Protein AF-E2AIB0-F1 (afdb_monomer)

Organism: Camponotus floridanus (NCBI:txid104421)

Foldseek 3Di:
DCLVPDPVLVVLVPQDQPDPVQSVLLSLVQCCCCPVLVFDDWDWHADPVLSFIWIFTHRDPPRDTAIEGRAEPVDDDDPVSVVVVCVVVVHQKYWYWYAYPVRDTDIDIGGHDDDDDDDPVVVVVVVVVVVVVVVVVVVCVVCVVVVVVVVVVVVVVVVVVVVVPDDDDDDDDDDDDDDDDDDDD

Solvent-accessible surface area (backbone atoms only — not comparable to full-atom values): 11298 Å² total; per-residue (Å²): 144,67,63,85,76,38,68,69,42,54,54,51,57,68,62,71,63,87,49,67,66,60,46,52,40,40,42,54,47,49,49,42,42,50,70,72,66,52,37,63,44,79,46,80,48,63,41,75,97,69,75,38,60,37,28,46,30,19,68,38,91,89,45,70,82,40,43,35,31,52,38,53,64,90,57,88,82,54,69,72,57,52,53,52,48,28,63,76,66,74,36,61,55,42,29,37,36,35,38,43,94,88,71,47,74,48,80,46,77,47,60,72,77,87,76,81,79,76,54,72,65,60,52,50,52,51,51,55,51,51,52,53,49,52,52,50,52,51,50,51,63,73,43,44,69,60,54,48,54,51,51,51,52,53,52,55,57,50,56,60,55,65,64,74,71,74,81,85,86,86,89,80,83,87,84,88,81,82,89,81,82,91,83,92,132

Sequence (185 aa):
MYDICHPSYYHLCKLGCNDPVKTSTAFYVYIELCEVKRYWDVKYKYKEELDLFYLEVKKREHSSLEIYIPWPTKYSISIDKIEKMQQALQNERLTFVFKSEDSSSVLYTISAGLIKPAAPEATKQLKEKEEKKYNLETEIRRNTSNLYELAKTIVFAHETKDQNTSSGPSVIVESSNTDSSLEIL

Mean predicted aligned error: 12.38 Å

pLDDT: mean 83.38, std 18.83, range [29.55, 97.56]

Secondary structure (DSSP, 8-state):
--GGG-HHHHHHHTTS---HHHHHHHHHHHHIIIIIS--SEEEEEEEGGGTEEEEEEESSTTSPPEEEEEEETTS---HHHHHHHHHHTT-SEEEEEEE-TTS-EEEEEEESSPPPPPPHHHHHHHHHHHHHHHHHHHHHHHHHHHHHHHHHHHHHHHHHHHGGG--------------------

Structure (mmCIF, N/CA/C/O backbone):
data_AF-E2AIB0-F1
#
_entry.id   AF-E2AIB0-F1
#
loop_
_atom_site.group_PDB
_atom_site.id
_atom_site.type_symbol
_atom_site.label_atom_id
_atom_site.label_alt_id
_atom_site.label_comp_id
_atom_site.label_asym_id
_atom_site.label_entity_id
_atom_site.label_seq_id
_atom_site.pdbx_PDB_ins_code
_atom_site.Cartn_x
_atom_site.Cartn_y
_atom_site.Cartn_z
_atom_site.occupancy
_atom_site.B_iso_or_equiv
_atom_site.auth_seq_id
_atom_site.auth_comp_id
_atom_site.auth_asym_id
_atom_site.auth_atom_id
_atom_site.pdbx_PDB_model_num
ATOM 1 N N . MET A 1 1 ? 15.701 13.958 8.757 1.00 49.81 1 MET A N 1
ATOM 2 C CA . MET A 1 1 ? 16.838 13.199 8.193 1.00 49.81 1 MET A CA 1
ATOM 3 C C . MET A 1 1 ? 17.323 12.161 9.215 1.00 49.81 1 MET A C 1
ATOM 5 O O . MET A 1 1 ? 18.465 12.213 9.642 1.00 49.81 1 MET A O 1
ATOM 9 N N . TYR A 1 2 ? 16.442 11.240 9.632 1.00 57.72 2 TYR A N 1
ATOM 10 C CA . TYR A 1 2 ? 16.771 10.113 10.531 1.00 57.72 2 TYR A CA 1
ATOM 11 C C . TYR A 1 2 ? 16.437 8.747 9.906 1.00 57.72 2 TYR A C 1
ATOM 13 O O . TYR A 1 2 ? 16.759 7.706 10.470 1.00 57.72 2 TYR A O 1
ATOM 21 N N . ASP A 1 3 ? 15.846 8.743 8.709 1.00 59.47 3 ASP A N 1
ATOM 22 C CA . ASP A 1 3 ? 15.320 7.538 8.054 1.00 59.47 3 ASP A CA 1
ATOM 23 C C . ASP A 1 3 ? 16.427 6.565 7.621 1.00 59.47 3 ASP A C 1
ATOM 25 O O . ASP A 1 3 ? 16.218 5.358 7.541 1.00 59.47 3 ASP A O 1
ATOM 29 N N . ILE A 1 4 ? 17.642 7.087 7.427 1.00 64.75 4 ILE A N 1
ATOM 30 C CA . ILE A 1 4 ? 18.825 6.345 6.967 1.00 64.75 4 ILE A CA 1
ATOM 31 C C . ILE A 1 4 ? 19.290 5.307 8.008 1.00 64.75 4 ILE A C 1
ATOM 33 O O . ILE A 1 4 ? 19.940 4.327 7.649 1.00 64.75 4 ILE A O 1
ATOM 37 N N . CYS A 1 5 ? 18.934 5.478 9.286 1.00 80.25 5 CYS A N 1
ATOM 38 C CA . CYS A 1 5 ? 19.341 4.569 10.362 1.00 80.25 5 CYS A CA 1
ATOM 39 C C . CYS A 1 5 ? 18.344 3.426 10.619 1.00 80.25 5 CYS A C 1
ATOM 41 O O . CYS A 1 5 ? 18.610 2.576 11.469 1.00 80.25 5 CYS A O 1
ATOM 43 N N . HIS A 1 6 ? 17.198 3.385 9.930 1.00 88.12 6 HIS A N 1
ATOM 44 C CA . HIS A 1 6 ? 16.199 2.349 10.175 1.00 88.12 6 HIS A CA 1
ATOM 45 C C . HIS A 1 6 ? 16.563 1.037 9.447 1.00 88.12 6 HIS A C 1
ATOM 47 O O . HIS A 1 6 ? 16.759 1.059 8.228 1.00 88.12 6 HIS A O 1
ATOM 53 N N . PRO A 1 7 ? 16.574 -0.133 10.120 1.00 91.19 7 PRO A N 1
ATOM 54 C CA . PRO A 1 7 ? 16.932 -1.406 9.486 1.00 91.19 7 PRO A CA 1
ATOM 55 C C . PRO A 1 7 ? 16.105 -1.712 8.231 1.00 91.19 7 PRO A C 1
ATOM 57 O O . PRO A 1 7 ? 16.653 -2.065 7.188 1.00 91.19 7 PRO A O 1
ATOM 60 N N . SER A 1 8 ? 14.784 -1.506 8.283 1.00 91.44 8 SER A N 1
ATOM 61 C CA . SER A 1 8 ? 13.903 -1.729 7.124 1.00 91.44 8 SER A CA 1
ATOM 62 C C . SER A 1 8 ? 14.202 -0.807 5.939 1.00 91.44 8 SER A C 1
ATOM 64 O O . SER A 1 8 ? 14.024 -1.235 4.803 1.00 91.44 8 SER A O 1
ATOM 66 N N . TYR A 1 9 ? 14.690 0.419 6.171 1.00 92.31 9 TYR A N 1
ATOM 67 C CA . TYR A 1 9 ? 15.097 1.313 5.083 1.00 92.31 9 TYR A CA 1
ATOM 68 C C . TYR A 1 9 ? 16.308 0.731 4.343 1.00 92.31 9 TYR A C 1
ATOM 70 O O . TYR A 1 9 ? 16.304 0.625 3.118 1.00 92.31 9 TYR A O 1
ATOM 78 N N . TYR A 1 10 ? 17.300 0.234 5.087 1.00 91.12 10 TYR A N 1
ATOM 79 C CA . TYR A 1 10 ? 18.466 -0.434 4.509 1.00 91.12 10 TYR A CA 1
ATOM 80 C C . TYR A 1 10 ? 18.100 -1.708 3.730 1.00 91.12 10 TYR A C 1
ATOM 82 O O . TYR A 1 10 ? 18.653 -1.960 2.659 1.00 91.12 10 TYR A O 1
ATOM 90 N N . HIS A 1 11 ? 17.139 -2.497 4.222 1.00 92.44 11 HIS A N 1
ATOM 91 C CA . HIS A 1 11 ? 16.626 -3.651 3.479 1.00 92.44 11 HIS A CA 1
ATOM 92 C C . HIS A 1 11 ? 15.932 -3.242 2.176 1.00 92.44 11 HIS A C 1
ATOM 94 O O . HIS A 1 11 ? 16.190 -3.864 1.150 1.00 92.44 11 HIS A O 1
ATOM 100 N N . LEU A 1 12 ? 15.116 -2.184 2.185 1.00 92.19 12 LEU A N 1
ATOM 101 C CA . LEU A 1 12 ? 14.475 -1.655 0.976 1.00 92.19 12 LEU A CA 1
ATOM 102 C C . LEU A 1 12 ? 15.503 -1.173 -0.056 1.00 92.19 12 LEU A C 1
ATOM 104 O O . LEU A 1 12 ? 15.382 -1.515 -1.230 1.00 92.19 12 LEU A O 1
ATOM 108 N N . CYS A 1 13 ? 16.556 -0.469 0.375 1.00 90.19 13 CYS A N 1
ATOM 109 C CA . CYS A 1 13 ? 17.663 -0.067 -0.499 1.00 90.19 13 CYS A CA 1
ATOM 110 C C . CYS A 1 13 ? 18.352 -1.261 -1.181 1.00 90.19 13 CYS A C 1
ATOM 112 O O . CYS A 1 13 ? 18.825 -1.143 -2.307 1.00 90.19 13 CYS A O 1
ATOM 114 N N . LYS A 1 14 ? 18.406 -2.421 -0.518 1.00 90.81 14 LYS A N 1
ATOM 115 C CA . LYS A 1 14 ? 19.043 -3.634 -1.053 1.00 90.81 14 LYS A CA 1
ATOM 116 C C . LYS A 1 14 ? 18.210 -4.395 -2.077 1.00 90.81 14 LYS A C 1
ATOM 118 O O . LYS A 1 14 ? 18.742 -5.301 -2.709 1.00 90.81 14 LYS A O 1
ATOM 123 N N . LEU A 1 15 ? 16.933 -4.060 -2.242 1.00 88.56 15 LEU A N 1
ATOM 124 C CA . LEU A 1 15 ? 16.042 -4.788 -3.146 1.00 88.56 15 LEU A CA 1
ATOM 125 C C . LEU A 1 15 ? 16.261 -4.467 -4.632 1.00 88.56 15 LEU A C 1
ATOM 127 O O . LEU A 1 15 ? 15.616 -5.090 -5.465 1.00 88.56 15 LEU A O 1
ATOM 131 N N . GLY A 1 16 ? 17.175 -3.549 -4.967 1.00 81.62 16 GLY A N 1
ATOM 132 C CA . GLY A 1 16 ? 17.584 -3.284 -6.352 1.00 81.62 16 GLY A CA 1
ATOM 133 C C . GLY A 1 16 ? 16.880 -2.103 -7.026 1.00 81.62 16 GLY A C 1
ATOM 134 O O . GLY A 1 16 ? 16.948 -1.975 -8.245 1.00 81.62 16 GLY A O 1
ATOM 135 N N . CYS A 1 17 ? 16.213 -1.227 -6.266 1.00 87.12 17 CYS A N 1
ATOM 136 C CA . CYS A 1 17 ? 15.684 0.024 -6.813 1.00 87.12 17 CYS A CA 1
ATOM 137 C C . CYS A 1 17 ? 16.763 1.115 -6.811 1.00 87.12 17 CYS A C 1
ATOM 139 O O . CYS A 1 17 ? 17.335 1.430 -5.769 1.00 87.12 17 CYS A O 1
ATOM 141 N N . ASN A 1 18 ? 16.997 1.730 -7.972 1.00 85.94 18 ASN A N 1
ATOM 142 C CA . ASN A 1 18 ? 17.966 2.821 -8.122 1.00 85.94 18 ASN A CA 1
ATOM 143 C C . ASN A 1 18 ? 17.380 4.206 -7.791 1.00 85.94 18 ASN A C 1
ATOM 145 O O . ASN A 1 18 ? 18.128 5.177 -7.698 1.00 85.94 18 ASN A O 1
ATOM 149 N N . ASP A 1 19 ? 16.058 4.317 -7.617 1.00 90.31 19 ASP A N 1
ATOM 150 C CA . ASP A 1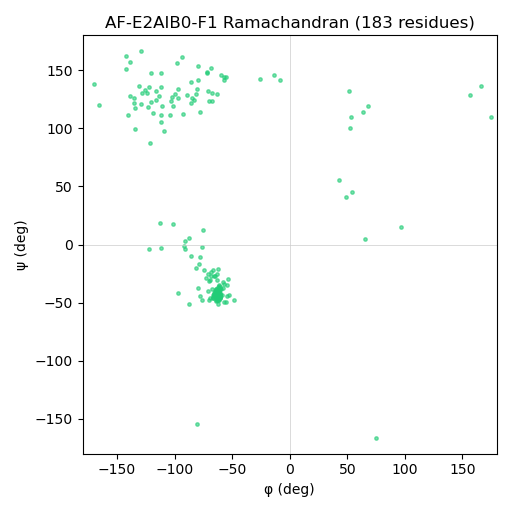 19 ? 15.397 5.586 -7.306 1.00 90.31 19 ASP A CA 1
ATOM 151 C C . ASP A 1 19 ? 15.256 5.774 -5.776 1.00 90.31 19 ASP A C 1
ATOM 153 O O . ASP A 1 19 ? 14.471 5.067 -5.119 1.00 90.31 1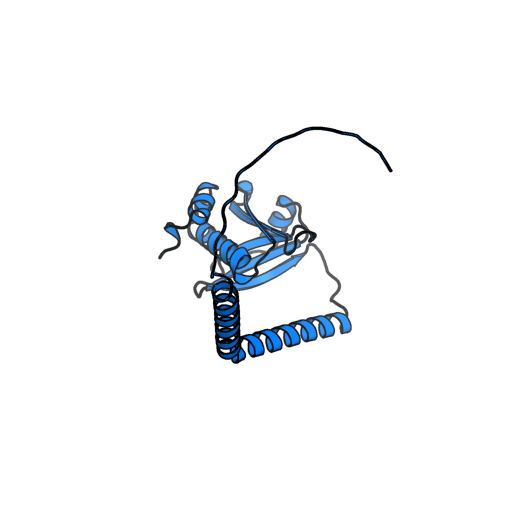9 ASP A O 1
ATOM 157 N N . PRO A 1 20 ? 15.973 6.747 -5.173 1.00 89.31 20 PRO A N 1
ATOM 158 C CA . PRO A 1 20 ? 15.880 7.019 -3.742 1.00 89.31 20 PRO A CA 1
ATOM 159 C C . PRO A 1 20 ? 14.499 7.545 -3.332 1.00 89.31 20 PRO A C 1
ATOM 161 O O . PRO A 1 20 ? 14.074 7.317 -2.197 1.00 89.31 20 PRO A O 1
ATOM 164 N N . VAL A 1 21 ? 13.763 8.204 -4.235 1.00 91.00 21 VAL A N 1
ATOM 165 C CA . VAL A 1 21 ? 12.414 8.720 -3.966 1.00 91.00 21 VAL A CA 1
ATOM 166 C C . VAL A 1 21 ? 11.440 7.560 -3.807 1.00 91.00 21 VAL A C 1
ATOM 168 O O . VAL A 1 21 ? 10.678 7.534 -2.840 1.00 91.00 21 VAL A O 1
ATOM 171 N N . LYS A 1 22 ? 11.489 6.564 -4.700 1.00 91.88 22 LYS A N 1
ATOM 172 C CA . LYS A 1 22 ? 10.659 5.351 -4.593 1.00 91.88 22 LYS A CA 1
ATOM 173 C C . LYS A 1 22 ? 10.979 4.559 -3.335 1.00 91.88 22 LYS A C 1
ATOM 175 O O . LYS A 1 22 ? 10.061 4.141 -2.637 1.00 91.88 22 LYS A O 1
ATOM 180 N N . THR A 1 23 ? 12.264 4.406 -3.028 1.00 92.88 23 THR A N 1
ATOM 181 C CA . THR A 1 23 ? 12.729 3.681 -1.839 1.00 92.88 23 THR A CA 1
ATOM 182 C C . THR A 1 23 ? 12.251 4.358 -0.554 1.00 92.88 23 THR A C 1
ATOM 184 O O . THR A 1 23 ? 11.653 3.710 0.304 1.00 92.88 23 THR A O 1
ATOM 187 N N . SER A 1 24 ? 12.421 5.679 -0.454 1.00 92.38 24 SER A N 1
ATOM 188 C CA . SER A 1 24 ? 11.944 6.463 0.693 1.00 92.38 24 SER A CA 1
ATOM 189 C C . SER A 1 24 ? 10.423 6.421 0.806 1.00 92.38 24 SER A C 1
ATOM 191 O O . SER A 1 24 ? 9.881 6.214 1.888 1.00 92.38 24 SER A O 1
ATOM 193 N N . THR A 1 25 ? 9.718 6.534 -0.320 1.00 94.19 25 THR A N 1
ATOM 194 C CA . THR A 1 25 ? 8.252 6.459 -0.347 1.00 94.19 25 THR A CA 1
ATOM 195 C C . THR A 1 25 ? 7.752 5.090 0.113 1.00 94.19 25 THR A C 1
ATOM 197 O O . THR A 1 25 ? 6.851 5.019 0.945 1.00 94.19 25 THR A O 1
ATOM 200 N N . ALA A 1 26 ? 8.362 4.001 -0.361 1.00 95.38 26 ALA A N 1
ATOM 201 C CA . ALA A 1 26 ? 8.037 2.647 0.076 1.00 95.38 26 ALA A CA 1
ATOM 202 C C . ALA A 1 26 ? 8.291 2.452 1.575 1.00 95.38 26 ALA A C 1
ATOM 204 O O . ALA A 1 26 ? 7.459 1.855 2.258 1.00 95.38 26 ALA A O 1
ATOM 205 N N . PHE A 1 27 ? 9.389 3.003 2.095 1.00 94.69 27 PHE A N 1
ATOM 206 C CA . PHE A 1 27 ? 9.698 2.971 3.520 1.00 94.69 27 PHE A CA 1
ATOM 207 C C . PHE A 1 27 ? 8.648 3.705 4.359 1.00 94.69 27 PHE A C 1
ATOM 209 O O . PHE A 1 27 ? 8.102 3.122 5.292 1.00 94.69 27 PHE A O 1
ATOM 216 N N . TYR A 1 28 ? 8.303 4.946 4.015 1.00 93.94 28 TYR A N 1
ATOM 217 C CA . TYR A 1 28 ? 7.308 5.695 4.785 1.00 93.94 28 TYR A CA 1
ATOM 218 C C . TYR A 1 28 ? 5.926 5.049 4.739 1.00 93.94 28 TYR A C 1
ATOM 220 O O . TYR A 1 28 ? 5.229 5.029 5.749 1.00 93.94 28 TYR A O 1
ATOM 228 N N . VAL A 1 29 ? 5.535 4.495 3.589 1.00 95.75 29 VAL A N 1
ATOM 229 C CA . VAL A 1 29 ? 4.286 3.737 3.481 1.00 95.75 29 VAL A CA 1
ATOM 230 C C . VAL A 1 29 ? 4.350 2.486 4.352 1.00 95.75 29 VAL A C 1
ATOM 232 O O . VAL A 1 29 ? 3.408 2.230 5.091 1.00 95.75 29 VAL A O 1
ATOM 235 N N . TYR A 1 30 ? 5.457 1.741 4.338 1.00 96.12 30 TYR A N 1
ATOM 236 C CA . TYR A 1 30 ? 5.645 0.584 5.215 1.00 96.12 30 TYR A CA 1
ATOM 237 C C . TYR A 1 30 ? 5.461 0.951 6.696 1.00 96.12 30 TYR A C 1
ATOM 239 O O . TYR A 1 30 ? 4.665 0.314 7.385 1.00 96.12 30 TYR A O 1
ATOM 247 N N . ILE A 1 31 ? 6.124 2.013 7.162 1.00 94.81 31 ILE A N 1
ATOM 248 C CA . ILE A 1 31 ? 5.986 2.506 8.539 1.00 94.81 31 ILE A CA 1
ATOM 249 C C . ILE A 1 31 ? 4.544 2.927 8.834 1.00 94.81 31 ILE A C 1
ATOM 251 O O . ILE A 1 31 ? 3.991 2.543 9.860 1.00 94.81 31 ILE A O 1
ATOM 255 N N . GLU A 1 32 ? 3.883 3.639 7.923 1.00 94.75 32 GLU A N 1
ATOM 256 C CA . GLU A 1 32 ? 2.484 4.030 8.098 1.00 94.75 32 GLU A CA 1
ATOM 257 C C . GLU A 1 32 ? 1.552 2.817 8.238 1.00 94.75 32 GLU A C 1
ATOM 259 O O . GLU A 1 32 ? 0.659 2.813 9.089 1.00 94.75 32 GLU A O 1
ATOM 264 N N . LEU A 1 33 ? 1.753 1.767 7.440 1.00 95.69 33 LEU A N 1
ATOM 265 C CA . LEU A 1 33 ? 0.938 0.556 7.524 1.00 95.69 33 LEU A CA 1
ATOM 266 C C . LEU A 1 33 ? 1.169 -0.209 8.838 1.00 95.69 33 LEU A C 1
ATOM 268 O O . LEU A 1 33 ? 0.209 -0.715 9.428 1.00 95.69 33 LEU A O 1
ATOM 272 N N . CYS A 1 34 ? 2.413 -0.259 9.311 1.00 95.12 34 CYS A N 1
ATOM 273 C CA . CYS A 1 34 ? 2.794 -0.956 10.538 1.00 95.12 34 CYS A CA 1
ATOM 274 C C . CYS A 1 34 ? 2.404 -0.185 11.807 1.00 95.12 34 CYS A C 1
ATOM 276 O O . CYS A 1 34 ? 1.812 -0.756 12.718 1.00 95.12 34 CYS A O 1
ATOM 278 N N . GLU A 1 35 ? 2.699 1.111 11.877 1.00 93.38 35 GLU A N 1
ATOM 279 C CA . GLU A 1 35 ? 2.593 1.894 13.115 1.00 93.38 35 GLU A CA 1
ATOM 280 C C . GLU A 1 35 ? 1.277 2.664 13.214 1.00 93.38 35 GLU A C 1
ATOM 282 O O . GLU A 1 35 ? 0.642 2.683 14.268 1.00 93.38 35 GLU A O 1
ATOM 287 N N . VAL A 1 36 ? 0.826 3.267 12.109 1.00 91.81 36 VAL A N 1
ATOM 288 C CA . VAL A 1 36 ? -0.387 4.098 12.102 1.00 91.81 36 VAL A CA 1
ATOM 289 C C . VAL A 1 36 ? -1.621 3.237 11.860 1.00 91.81 36 VAL A C 1
ATOM 291 O O . VAL A 1 36 ? -2.592 3.299 12.614 1.00 91.81 36 VAL A O 1
ATOM 294 N N . LYS A 1 37 ? -1.605 2.409 10.809 1.00 92.12 37 LYS A N 1
ATOM 295 C CA . LYS A 1 37 ? -2.735 1.527 10.482 1.00 92.12 37 LYS A CA 1
ATOM 296 C C . LYS A 1 37 ? -2.749 0.247 11.314 1.00 92.12 37 LYS A C 1
ATOM 298 O O . LYS A 1 37 ? -3.820 -0.346 11.444 1.00 92.12 37 LYS A O 1
ATOM 303 N N . ARG A 1 38 ? -1.605 -0.140 11.894 1.00 94.44 38 ARG A N 1
ATOM 304 C CA . ARG A 1 38 ? -1.447 -1.314 12.771 1.00 94.44 38 ARG A CA 1
ATOM 305 C C . ARG A 1 38 ? -1.955 -2.593 12.111 1.00 94.44 38 ARG A C 1
ATOM 307 O O . ARG A 1 38 ? -2.715 -3.358 12.704 1.00 94.44 38 ARG A O 1
ATOM 314 N N . TYR A 1 39 ? -1.589 -2.781 10.845 1.00 95.75 39 TYR A N 1
ATOM 315 C CA . TYR A 1 39 ? -1.910 -4.002 10.115 1.00 95.75 39 TYR A CA 1
ATOM 316 C C . TYR A 1 39 ? -1.142 -5.198 10.677 1.00 95.75 39 TYR A C 1
ATOM 318 O O . TYR A 1 39 ? -0.072 -5.052 11.258 1.00 95.75 39 TYR A O 1
ATOM 326 N N . TRP A 1 40 ? -1.736 -6.381 10.531 1.00 95.88 40 TRP A N 1
ATOM 327 C CA . TRP A 1 40 ? -1.265 -7.605 11.170 1.00 95.88 40 TRP A CA 1
ATOM 328 C C . TRP A 1 40 ? 0.057 -8.115 10.592 1.00 95.88 40 TRP A C 1
ATOM 330 O O . TRP A 1 40 ? 0.967 -8.451 11.34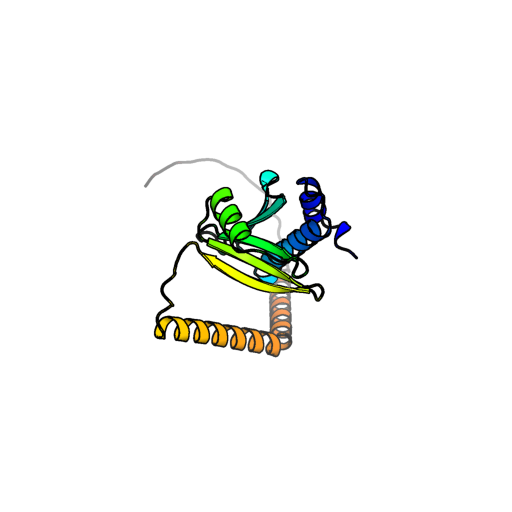0 1.00 95.88 40 TRP A O 1
ATOM 340 N N . ASP A 1 41 ? 0.153 -8.185 9.264 1.00 96.31 41 ASP A N 1
ATOM 341 C CA . ASP A 1 41 ? 1.357 -8.632 8.558 1.00 96.31 41 ASP A CA 1
ATOM 342 C C . ASP A 1 41 ? 1.569 -7.730 7.341 1.00 96.31 41 ASP A C 1
ATOM 344 O O . ASP A 1 41 ? 0.640 -7.525 6.554 1.00 96.31 41 ASP A O 1
ATOM 348 N N . VAL A 1 42 ? 2.770 -7.167 7.205 1.00 97.19 42 VAL A N 1
ATOM 349 C CA . VAL A 1 42 ? 3.146 -6.257 6.117 1.00 97.19 42 VAL A CA 1
ATOM 350 C C . VAL A 1 42 ? 4.510 -6.679 5.588 1.00 97.19 42 VAL A C 1
ATOM 352 O O . VAL A 1 42 ? 5.513 -6.613 6.297 1.00 97.19 42 VAL A O 1
ATOM 355 N N . LYS A 1 43 ? 4.566 -7.085 4.319 1.00 96.00 43 LYS A N 1
ATOM 356 C CA . LYS A 1 43 ? 5.794 -7.540 3.655 1.00 96.00 43 LYS A CA 1
ATOM 357 C C . LYS A 1 43 ? 6.058 -6.703 2.422 1.00 96.00 43 LYS A C 1
ATOM 359 O O . LYS A 1 43 ? 5.258 -6.702 1.495 1.00 96.00 43 LYS A O 1
ATOM 364 N N . TYR A 1 44 ? 7.185 -6.008 2.397 1.00 95.88 44 TYR A N 1
ATOM 365 C CA . TYR A 1 44 ? 7.615 -5.248 1.230 1.00 95.88 44 TYR A CA 1
ATOM 366 C C . TYR A 1 44 ? 8.381 -6.146 0.253 1.00 95.88 44 TYR A C 1
ATOM 368 O O . TYR A 1 44 ? 9.181 -6.995 0.647 1.00 95.88 44 TYR A O 1
ATOM 376 N N . LYS A 1 45 ? 8.135 -5.948 -1.039 1.00 95.06 45 LYS A N 1
ATOM 377 C CA . LYS A 1 45 ? 8.799 -6.632 -2.146 1.00 95.06 45 LYS A CA 1
ATOM 378 C C . LYS A 1 45 ? 9.089 -5.632 -3.258 1.00 95.06 45 LYS A C 1
ATOM 380 O O . LYS A 1 45 ? 8.440 -4.591 -3.367 1.00 95.06 45 LYS A O 1
ATOM 385 N N . TYR A 1 46 ? 10.063 -5.966 -4.091 1.00 95.31 46 TYR A N 1
ATOM 386 C CA . TYR A 1 46 ? 10.397 -5.209 -5.288 1.00 95.31 46 TYR A CA 1
ATOM 387 C C . TYR A 1 46 ? 10.283 -6.123 -6.500 1.00 95.31 46 TYR A C 1
ATOM 389 O O . TYR A 1 46 ? 10.720 -7.274 -6.459 1.00 95.31 46 TYR A O 1
ATOM 397 N N . LYS A 1 47 ? 9.663 -5.618 -7.564 1.00 93.31 47 LYS A N 1
ATOM 398 C CA . LYS A 1 47 ? 9.570 -6.300 -8.849 1.00 93.31 47 LYS A CA 1
ATOM 399 C C . LYS A 1 47 ? 10.405 -5.537 -9.867 1.00 93.31 47 LYS A C 1
ATOM 401 O O . LYS A 1 47 ? 9.991 -4.479 -10.335 1.00 93.31 47 LYS A O 1
ATOM 406 N N . GLU A 1 48 ? 11.563 -6.099 -10.200 1.00 90.50 48 GLU A N 1
ATOM 407 C CA . GLU A 1 48 ? 12.552 -5.484 -11.092 1.00 90.50 48 GLU A CA 1
ATOM 408 C C . GLU A 1 48 ? 11.998 -5.243 -12.501 1.00 90.50 48 GLU A C 1
ATOM 410 O O . GLU A 1 48 ? 12.168 -4.156 -13.041 1.00 90.50 48 GLU A O 1
ATOM 415 N N . GLU A 1 49 ? 11.218 -6.190 -13.038 1.00 89.38 49 GLU A N 1
ATOM 416 C CA . GLU A 1 49 ? 10.555 -6.080 -14.352 1.00 89.38 49 GLU A CA 1
ATOM 417 C C . GLU A 1 49 ? 9.706 -4.808 -14.511 1.00 89.38 49 GLU A C 1
ATOM 419 O O . GLU A 1 49 ? 9.517 -4.313 -15.621 1.00 89.38 49 GLU A O 1
ATOM 424 N N . LEU A 1 50 ? 9.162 -4.295 -13.404 1.00 87.38 50 LEU A N 1
ATOM 425 C CA . LEU A 1 50 ? 8.301 -3.114 -13.383 1.00 87.38 50 LEU A CA 1
ATOM 426 C C . LEU A 1 50 ? 8.942 -1.903 -12.698 1.00 87.38 50 LEU A C 1
ATOM 428 O O . LEU A 1 50 ? 8.305 -0.847 -12.655 1.00 87.38 50 LEU A O 1
ATOM 432 N N . ASP A 1 51 ? 10.151 -2.057 -12.145 1.00 90.69 51 ASP A N 1
ATOM 433 C CA . ASP A 1 51 ? 10.798 -1.086 -11.254 1.00 90.69 51 ASP A CA 1
ATOM 434 C C . ASP A 1 51 ? 9.795 -0.519 -10.225 1.00 90.69 51 ASP A C 1
ATOM 436 O O . ASP A 1 51 ? 9.498 0.687 -10.155 1.00 90.69 51 ASP A O 1
ATOM 440 N N . LEU A 1 52 ? 9.176 -1.452 -9.489 1.00 92.75 52 LEU A N 1
ATOM 441 C CA . LEU A 1 52 ? 8.032 -1.202 -8.618 1.00 92.75 52 LEU A CA 1
ATOM 442 C C . LEU A 1 52 ? 8.184 -1.889 -7.261 1.00 92.75 52 LEU A C 1
ATOM 444 O O . LEU A 1 52 ? 8.311 -3.111 -7.174 1.00 92.75 52 LEU A O 1
ATOM 448 N N . PHE A 1 53 ? 8.052 -1.102 -6.196 1.00 95.62 53 PHE A N 1
ATOM 449 C CA . PHE A 1 53 ? 7.786 -1.630 -4.864 1.00 95.62 53 PHE A CA 1
ATOM 450 C C . PHE A 1 53 ? 6.306 -1.963 -4.703 1.00 95.62 53 PHE A C 1
ATOM 452 O O . PHE A 1 53 ? 5.439 -1.211 -5.144 1.00 95.62 53 PHE A O 1
ATOM 459 N N . TYR A 1 54 ? 6.015 -3.060 -4.019 1.00 96.50 54 TYR A N 1
ATOM 460 C CA . TYR A 1 54 ? 4.672 -3.396 -3.570 1.00 96.50 54 TYR A CA 1
ATOM 461 C C . TYR A 1 54 ? 4.741 -4.044 -2.190 1.00 96.50 54 TYR A C 1
ATOM 463 O O . TYR A 1 54 ? 5.745 -4.648 -1.810 1.00 96.50 54 TYR A O 1
ATOM 471 N N . LEU A 1 55 ? 3.682 -3.868 -1.415 1.00 97.19 55 LEU A N 1
ATOM 472 C CA . LEU A 1 55 ? 3.550 -4.387 -0.070 1.00 97.19 55 LEU A CA 1
ATOM 473 C C . LEU A 1 55 ? 2.396 -5.381 -0.053 1.00 97.19 55 LEU A C 1
ATOM 475 O O . LEU A 1 55 ? 1.271 -5.055 -0.422 1.00 97.19 55 LEU A O 1
ATOM 479 N N . GLU A 1 56 ? 2.684 -6.592 0.387 1.00 97.00 56 GLU A N 1
ATOM 480 C CA . GLU A 1 56 ? 1.695 -7.613 0.692 1.00 97.00 56 GLU A CA 1
ATOM 481 C C . GLU A 1 56 ? 1.215 -7.412 2.126 1.00 97.00 56 GLU A C 1
ATOM 483 O O . GLU A 1 56 ? 2.013 -7.411 3.065 1.00 97.00 56 GLU A O 1
ATOM 488 N N . VAL A 1 57 ? -0.088 -7.207 2.292 1.00 96.94 57 VAL A N 1
ATOM 489 C CA . VAL A 1 57 ? -0.676 -6.725 3.539 1.00 96.94 57 VAL A CA 1
ATOM 490 C C . VAL A 1 57 ? -1.815 -7.632 3.975 1.00 96.94 57 VAL A C 1
ATOM 492 O O . VAL A 1 57 ? -2.751 -7.885 3.219 1.00 96.94 57 VAL A O 1
ATOM 495 N N . LYS A 1 58 ? -1.790 -8.052 5.238 1.00 96.62 58 LYS A N 1
ATOM 496 C CA . LYS A 1 58 ? -2.950 -8.598 5.947 1.00 96.62 58 LYS A CA 1
ATOM 497 C C . LYS A 1 58 ? -3.378 -7.605 7.015 1.00 96.62 58 LYS A C 1
ATOM 499 O O . LYS A 1 58 ? -2.625 -7.303 7.936 1.00 96.62 58 LYS A O 1
ATOM 504 N N . LYS A 1 59 ? -4.612 -7.108 6.928 1.00 94.25 59 LYS A N 1
ATOM 505 C CA . LYS A 1 59 ? -5.165 -6.155 7.909 1.00 94.25 59 LYS A CA 1
ATOM 506 C C . LYS A 1 59 ? -5.438 -6.804 9.265 1.00 94.25 59 LYS A C 1
ATOM 508 O O . LYS A 1 59 ? -5.380 -6.134 10.288 1.00 94.25 59 LYS A O 1
ATOM 513 N N . ARG A 1 60 ? -5.780 -8.092 9.258 1.00 94.31 60 ARG A N 1
ATOM 514 C CA . ARG A 1 60 ? -6.061 -8.950 10.419 1.00 94.31 60 ARG A CA 1
ATOM 515 C C . ARG A 1 60 ? -5.508 -10.349 10.153 1.00 94.31 60 ARG A C 1
ATOM 517 O O . ARG A 1 60 ? -5.321 -10.710 8.991 1.00 94.31 60 ARG A O 1
ATOM 524 N N . GLU A 1 61 ? -5.340 -11.149 11.197 1.00 91.81 61 GLU A N 1
ATOM 525 C CA . GLU A 1 61 ? -4.784 -12.508 11.117 1.00 91.81 61 GLU A CA 1
ATOM 526 C C . GLU A 1 61 ? -5.428 -13.380 10.022 1.00 91.81 61 GLU A C 1
ATOM 528 O O . GLU A 1 61 ? -4.730 -13.950 9.183 1.00 91.81 61 GLU A O 1
ATOM 533 N N . HIS A 1 62 ? -6.763 -13.393 9.954 1.00 92.00 62 HIS A N 1
ATOM 534 C CA . HIS A 1 62 ? -7.534 -14.175 8.977 1.00 92.00 62 HIS A CA 1
ATOM 535 C C . HIS A 1 62 ? -8.065 -13.351 7.790 1.00 92.00 62 HIS A C 1
ATOM 537 O O . HIS A 1 62 ? -9.003 -13.765 7.114 1.00 92.00 62 HIS A O 1
ATOM 543 N N . SER A 1 63 ? -7.520 -12.155 7.546 1.00 92.44 63 SER A N 1
ATOM 544 C CA . SER A 1 63 ? -7.917 -11.351 6.380 1.00 92.44 63 SER A CA 1
ATOM 545 C C . SER A 1 63 ? -7.240 -11.824 5.092 1.00 92.44 63 SER A C 1
ATOM 547 O O . SER A 1 63 ? -6.143 -12.388 5.121 1.00 92.44 63 SER A O 1
ATOM 549 N N . SER A 1 64 ? -7.892 -11.567 3.956 1.00 93.00 64 SER A N 1
ATOM 550 C CA . SER A 1 64 ? -7.305 -11.774 2.632 1.00 93.00 64 SER A CA 1
ATOM 551 C C . SER A 1 64 ? -6.046 -10.928 2.451 1.00 93.00 64 SER A C 1
ATOM 553 O O . SER A 1 64 ? -5.983 -9.797 2.936 1.00 93.00 64 SER A O 1
ATOM 555 N N . LEU A 1 65 ? -5.072 -11.464 1.716 1.00 94.50 65 LEU A N 1
ATOM 556 C CA . LEU A 1 65 ? -3.880 -10.719 1.330 1.00 94.50 65 LEU A CA 1
ATOM 557 C C . LEU A 1 65 ? -4.266 -9.604 0.350 1.00 94.50 65 LEU A C 1
ATOM 559 O O . LEU A 1 65 ? -4.857 -9.867 -0.695 1.00 94.50 65 LEU A O 1
ATOM 563 N N . GLU A 1 66 ? -3.925 -8.367 0.684 1.00 95.38 66 GLU A N 1
ATOM 564 C CA . GLU A 1 66 ? -4.123 -7.195 -0.164 1.00 95.38 66 GLU A CA 1
ATOM 565 C C . GLU A 1 66 ? -2.771 -6.656 -0.639 1.00 95.38 66 GLU A C 1
ATOM 567 O O . GLU A 1 66 ? -1.777 -6.735 0.083 1.00 95.38 66 GLU A O 1
ATOM 572 N N . ILE A 1 67 ? -2.732 -6.085 -1.845 1.00 96.88 67 ILE A N 1
ATOM 573 C CA . ILE A 1 67 ? -1.522 -5.463 -2.387 1.00 96.88 67 ILE A CA 1
ATOM 574 C C . ILE A 1 67 ? -1.623 -3.946 -2.268 1.00 96.88 67 ILE A C 1
ATOM 576 O O . ILE A 1 67 ? -2.587 -3.329 -2.732 1.00 96.88 67 ILE A O 1
ATOM 580 N N . TYR A 1 68 ? -0.595 -3.358 -1.668 1.00 97.56 68 TYR A N 1
ATOM 581 C CA . TYR A 1 68 ? -0.429 -1.927 -1.486 1.00 97.56 68 TYR A CA 1
ATOM 582 C C . TYR A 1 68 ? 0.760 -1.431 -2.308 1.00 97.56 68 TYR A C 1
ATOM 584 O O . TYR A 1 68 ? 1.859 -1.966 -2.201 1.00 97.56 68 TYR A O 1
ATOM 592 N N . ILE A 1 69 ? 0.561 -0.402 -3.126 1.00 97.12 69 ILE A N 1
ATOM 593 C CA . ILE A 1 69 ? 1.590 0.163 -3.999 1.00 97.12 69 ILE A CA 1
ATOM 594 C C . ILE A 1 69 ? 1.945 1.568 -3.502 1.00 97.12 69 ILE A C 1
ATOM 596 O O . ILE A 1 69 ? 1.112 2.471 -3.605 1.00 97.12 69 ILE A O 1
ATOM 600 N N . PRO A 1 70 ? 3.157 1.785 -2.968 1.00 96.19 70 PRO A N 1
ATOM 601 C CA . PRO A 1 70 ? 3.627 3.104 -2.583 1.00 96.19 70 PRO A CA 1
ATOM 602 C C . PRO A 1 70 ? 3.888 3.937 -3.840 1.00 96.19 70 PRO A C 1
ATOM 604 O O . PRO A 1 70 ? 4.668 3.541 -4.708 1.00 96.19 70 PRO A O 1
ATOM 607 N N . TRP A 1 71 ? 3.237 5.095 -3.944 1.00 95.62 71 TRP A N 1
ATOM 608 C CA . TRP A 1 71 ? 3.343 5.964 -5.110 1.00 95.62 71 TRP A CA 1
ATOM 609 C C . TRP A 1 71 ? 3.663 7.411 -4.715 1.00 95.62 71 TRP A C 1
ATOM 611 O O . TRP A 1 71 ? 2.889 8.028 -3.984 1.00 95.62 71 TRP A O 1
ATOM 621 N N . PRO A 1 72 ? 4.774 7.999 -5.186 1.00 93.31 72 PRO A N 1
ATOM 622 C CA . PRO A 1 72 ? 5.071 9.406 -4.928 1.00 93.31 72 PRO A CA 1
ATOM 623 C C . PRO A 1 72 ? 4.117 10.305 -5.723 1.00 93.31 72 PRO A C 1
ATOM 625 O O . PRO A 1 72 ? 3.977 10.125 -6.932 1.00 93.31 72 PRO A O 1
ATOM 628 N N . THR A 1 73 ? 3.508 11.316 -5.097 1.00 90.50 73 THR A N 1
ATOM 629 C CA . THR A 1 73 ? 2.594 12.250 -5.797 1.00 90.50 73 THR A CA 1
ATOM 630 C C . THR A 1 73 ? 3.272 13.058 -6.903 1.00 90.50 73 THR A C 1
ATOM 632 O O . THR A 1 73 ? 2.606 13.516 -7.826 1.00 90.50 73 THR A O 1
ATOM 635 N N . LYS A 1 74 ? 4.602 13.194 -6.851 1.00 86.56 74 LYS A N 1
ATOM 636 C CA . LYS A 1 74 ? 5.409 13.830 -7.903 1.00 86.56 74 LYS A CA 1
ATOM 637 C C . LYS A 1 74 ? 5.354 13.098 -9.242 1.00 86.56 74 LYS A C 1
ATOM 639 O O . LYS A 1 74 ? 5.617 13.709 -10.275 1.00 86.56 74 LYS A O 1
ATOM 644 N N . TYR A 1 75 ? 5.077 11.796 -9.230 1.00 89.56 75 TYR A N 1
ATOM 645 C CA . TYR A 1 75 ? 5.078 10.979 -10.433 1.00 89.56 75 TYR A CA 1
ATOM 646 C C . TYR A 1 75 ? 3.659 10.764 -10.942 1.00 89.56 75 TYR A C 1
ATOM 648 O O . TYR A 1 75 ? 2.774 10.315 -10.212 1.00 89.56 75 TYR A O 1
ATOM 656 N N . SER A 1 76 ? 3.453 11.030 -12.230 1.00 90.88 76 SER A N 1
ATOM 657 C CA . SER A 1 76 ? 2.206 10.687 -12.903 1.00 90.88 76 SER A CA 1
ATOM 658 C 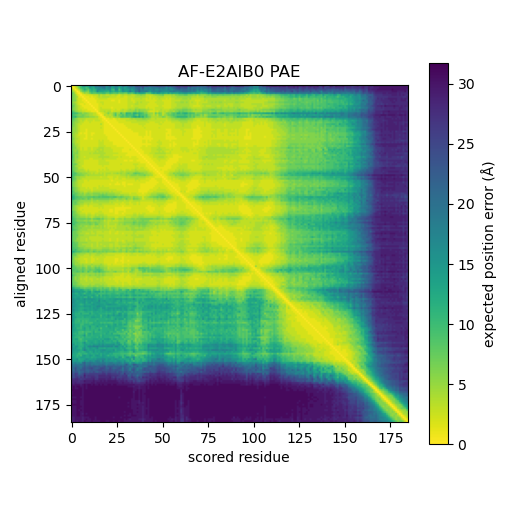C . SER A 1 76 ? 2.101 9.176 -13.114 1.00 90.88 76 SER A C 1
ATOM 660 O O . SER A 1 76 ? 3.095 8.468 -13.295 1.00 90.88 76 SER A O 1
ATOM 662 N N . ILE A 1 77 ? 0.869 8.675 -13.087 1.00 92.88 77 ILE A N 1
ATOM 663 C CA . ILE A 1 77 ? 0.549 7.281 -13.371 1.00 92.88 77 ILE A CA 1
ATOM 664 C C . ILE A 1 77 ? -0.501 7.228 -14.477 1.00 92.88 77 ILE A C 1
ATOM 666 O O . ILE A 1 77 ? -1.478 7.973 -14.449 1.00 92.88 77 ILE A O 1
ATOM 670 N N . SER A 1 78 ? -0.273 6.375 -15.474 1.00 93.25 78 SER A N 1
ATOM 671 C CA . SER A 1 78 ? -1.231 6.110 -16.546 1.00 93.25 78 SER A CA 1
ATOM 672 C C . SER A 1 78 ? -2.034 4.844 -16.258 1.00 93.25 78 SER A C 1
ATOM 674 O O . SER A 1 78 ? -1.573 3.954 -15.538 1.00 93.25 78 SER A O 1
ATOM 676 N N . ILE A 1 79 ? -3.220 4.749 -16.860 1.00 92.00 79 ILE A N 1
ATOM 677 C CA . ILE A 1 79 ? -4.092 3.572 -16.751 1.00 92.00 79 ILE A CA 1
ATOM 678 C C . ILE A 1 79 ? -3.382 2.333 -17.311 1.00 92.00 79 ILE A C 1
ATOM 680 O O . ILE A 1 79 ? -3.284 1.332 -16.610 1.00 92.00 79 ILE A O 1
ATOM 684 N N . ASP A 1 80 ? -2.745 2.442 -18.480 1.00 93.56 80 ASP A N 1
ATOM 685 C CA . ASP A 1 80 ? -1.966 1.350 -19.085 1.00 93.56 80 ASP A CA 1
ATOM 686 C C . ASP A 1 80 ? -0.882 0.798 -18.145 1.00 93.56 80 ASP A C 1
ATOM 688 O O . ASP A 1 80 ? -0.570 -0.394 -18.149 1.00 93.56 80 ASP A O 1
ATOM 692 N N . LYS A 1 81 ? -0.269 1.667 -17.327 1.00 92.94 81 LYS A N 1
ATOM 693 C CA . LYS A 1 81 ? 0.737 1.247 -16.346 1.00 92.94 81 LYS A CA 1
ATOM 694 C C . LYS A 1 81 ? 0.093 0.469 -15.203 1.00 92.94 81 LYS A C 1
ATOM 696 O O . LYS A 1 81 ? 0.659 -0.533 -14.777 1.00 92.94 81 LYS A O 1
ATOM 701 N N . ILE A 1 82 ? -1.075 0.900 -14.736 1.00 93.75 82 ILE A N 1
ATOM 702 C CA . ILE A 1 82 ? -1.836 0.206 -13.690 1.00 93.75 82 ILE A CA 1
ATOM 703 C C . ILE A 1 82 ? -2.277 -1.177 -14.180 1.00 93.75 82 ILE A C 1
ATOM 705 O O . ILE A 1 82 ? -2.096 -2.155 -13.460 1.00 93.75 82 ILE A O 1
ATOM 709 N N . GLU A 1 83 ? -2.760 -1.291 -15.416 1.00 93.19 83 GLU A N 1
ATOM 710 C CA . GLU A 1 83 ? -3.155 -2.580 -15.998 1.00 93.19 83 GLU A CA 1
ATOM 711 C C . GLU A 1 83 ? -1.971 -3.550 -16.093 1.00 93.19 83 GLU A C 1
ATOM 713 O O . GLU A 1 83 ? -2.074 -4.710 -15.686 1.00 93.19 83 GLU A O 1
ATOM 718 N N . LYS A 1 84 ? -0.801 -3.068 -16.535 1.00 93.50 84 LYS A N 1
ATOM 719 C CA . LYS A 1 84 ? 0.438 -3.866 -16.530 1.00 93.50 84 LYS A CA 1
ATOM 720 C C . LYS A 1 84 ? 0.821 -4.328 -15.125 1.00 93.50 84 LYS A C 1
ATOM 722 O O . LYS A 1 84 ? 1.268 -5.461 -14.961 1.00 93.50 84 LYS A O 1
ATOM 727 N N . MET A 1 85 ? 0.632 -3.485 -14.107 1.00 94.38 85 MET A N 1
ATOM 728 C CA . MET A 1 85 ? 0.863 -3.868 -12.710 1.00 94.38 85 MET A CA 1
ATOM 729 C C . MET A 1 85 ? -0.107 -4.960 -12.255 1.00 94.38 85 MET A C 1
ATOM 731 O O . MET A 1 85 ? 0.334 -5.929 -11.642 1.00 94.38 85 MET A O 1
ATOM 735 N N . GLN A 1 86 ? -1.398 -4.844 -12.579 1.00 94.06 86 GLN A N 1
ATOM 736 C CA . GLN A 1 86 ? -2.413 -5.850 -12.234 1.00 94.06 86 GLN A CA 1
ATOM 737 C C . GLN A 1 86 ? -2.091 -7.208 -12.863 1.00 94.06 86 GLN A C 1
ATOM 739 O O . GLN A 1 86 ? -2.117 -8.228 -12.175 1.00 94.06 86 GLN A O 1
ATOM 744 N N . GLN A 1 87 ? -1.708 -7.218 -14.144 1.00 92.75 87 GLN A N 1
ATOM 745 C CA . GLN A 1 87 ? -1.301 -8.431 -14.856 1.00 92.75 87 GLN A CA 1
ATOM 746 C C . GLN A 1 87 ? -0.034 -9.047 -14.251 1.00 92.75 87 GLN A C 1
ATOM 748 O O . GLN A 1 87 ? 0.004 -10.238 -13.950 1.00 92.75 87 GLN A O 1
ATOM 753 N N . ALA A 1 88 ? 0.999 -8.236 -14.023 1.00 93.00 88 ALA A N 1
ATOM 754 C CA . ALA A 1 88 ? 2.284 -8.713 -13.527 1.00 93.00 88 ALA A CA 1
ATOM 755 C C . ALA A 1 88 ? 2.235 -9.201 -12.073 1.00 93.00 88 ALA A C 1
ATOM 757 O O . ALA A 1 88 ? 3.030 -10.064 -11.702 1.00 93.00 88 ALA A O 1
ATOM 758 N N . LEU A 1 89 ? 1.364 -8.625 -11.243 1.00 92.00 89 LEU A N 1
ATOM 759 C CA . LEU A 1 89 ? 1.162 -9.028 -9.848 1.00 92.00 89 LEU A CA 1
ATOM 760 C C . LEU A 1 89 ? 0.054 -10.080 -9.698 1.00 92.00 89 LEU A C 1
ATOM 762 O O . LEU A 1 89 ? -0.194 -10.525 -8.581 1.00 92.00 89 LEU A O 1
ATOM 766 N N . GLN A 1 90 ? -0.594 -10.471 -10.805 1.00 91.81 90 GLN A N 1
ATOM 767 C CA . GLN A 1 90 ? -1.718 -11.413 -10.843 1.00 91.81 90 GLN A CA 1
ATOM 768 C C . GLN A 1 90 ? -2.804 -11.063 -9.816 1.00 91.81 90 GLN A C 1
ATOM 770 O O . GLN A 1 90 ? -3.349 -11.928 -9.133 1.00 91.81 90 GLN A O 1
ATOM 775 N N . ASN A 1 91 ? -3.090 -9.767 -9.677 1.00 91.56 91 ASN A N 1
ATOM 776 C CA . ASN A 1 91 ? -4.057 -9.268 -8.713 1.00 91.56 91 ASN A CA 1
ATOM 777 C C . ASN A 1 91 ? -4.963 -8.228 -9.361 1.00 91.56 91 ASN A C 1
ATOM 779 O O . ASN A 1 91 ? -4.513 -7.189 -9.845 1.00 91.56 91 ASN A O 1
ATOM 783 N N . GLU A 1 92 ? -6.261 -8.508 -9.331 1.00 90.38 92 GLU A N 1
ATOM 784 C CA . GLU A 1 92 ? -7.287 -7.628 -9.876 1.00 90.38 92 GLU A CA 1
ATOM 785 C C . GLU A 1 92 ? -7.423 -6.338 -9.063 1.00 90.38 92 GLU A C 1
ATOM 787 O O . GLU A 1 92 ? -7.812 -5.310 -9.611 1.00 90.38 92 GLU A O 1
ATOM 792 N N . ARG A 1 93 ? -7.093 -6.357 -7.767 1.00 92.75 93 ARG A N 1
ATOM 793 C CA . ARG A 1 93 ? -7.296 -5.234 -6.851 1.00 92.75 93 ARG A CA 1
ATOM 794 C C . ARG A 1 93 ? -5.971 -4.742 -6.277 1.00 92.75 93 ARG A C 1
ATOM 796 O O . ARG A 1 93 ? -5.348 -5.400 -5.448 1.00 92.75 93 ARG A O 1
ATOM 803 N N . LEU A 1 94 ? -5.597 -3.523 -6.645 1.00 95.50 94 LEU A N 1
ATOM 804 C CA . LEU A 1 94 ? -4.393 -2.852 -6.166 1.00 95.50 94 LEU A CA 1
ATOM 805 C C . LEU A 1 94 ? -4.774 -1.604 -5.376 1.00 95.50 94 LEU A C 1
ATOM 807 O O . LEU A 1 94 ? -5.586 -0.799 -5.829 1.00 95.50 94 LEU A O 1
ATOM 811 N N . THR A 1 95 ? -4.186 -1.416 -4.199 1.00 96.81 95 THR A N 1
ATOM 812 C CA . THR A 1 95 ? -4.380 -0.198 -3.405 1.00 96.81 95 THR A CA 1
ATOM 813 C C . THR A 1 95 ? -3.152 0.688 -3.512 1.00 96.81 95 THR A C 1
ATOM 815 O O . THR A 1 95 ? -2.097 0.363 -2.988 1.00 96.81 95 THR A O 1
ATOM 818 N N . PHE A 1 96 ? -3.276 1.829 -4.172 1.00 96.81 96 PHE A N 1
ATOM 819 C CA . PHE A 1 96 ? -2.223 2.830 -4.248 1.00 96.81 96 PHE A CA 1
ATOM 820 C C . PHE A 1 96 ? -2.211 3.681 -2.983 1.00 96.81 96 PHE A C 1
ATOM 822 O O . PHE A 1 96 ? -3.254 4.157 -2.536 1.00 96.81 96 PHE A O 1
ATOM 829 N N . VAL A 1 97 ? -1.021 3.885 -2.428 1.00 96.69 97 VAL A N 1
ATOM 830 C CA . VAL A 1 97 ? -0.768 4.807 -1.324 1.00 96.69 97 VAL A CA 1
ATOM 831 C C . VAL A 1 97 ? 0.014 5.981 -1.884 1.00 96.69 97 VAL A C 1
ATOM 833 O O . VAL A 1 97 ? 1.229 5.900 -2.067 1.00 96.69 97 VAL A O 1
ATOM 836 N N . PHE A 1 98 ? -0.698 7.058 -2.196 1.00 95.44 98 PHE A N 1
ATOM 837 C CA . PHE A 1 98 ? -0.095 8.281 -2.702 1.00 95.44 98 PHE A CA 1
ATOM 838 C C . PHE A 1 98 ? 0.518 9.055 -1.547 1.00 95.44 98 PHE A C 1
ATOM 840 O O . PHE A 1 98 ? -0.214 9.517 -0.673 1.00 95.44 98 PHE A O 1
ATOM 847 N N . LYS A 1 99 ? 1.845 9.187 -1.551 1.00 93.06 99 LYS A N 1
ATOM 848 C CA . LYS A 1 99 ? 2.597 9.916 -0.529 1.00 93.06 99 LYS A CA 1
ATOM 849 C C . LYS A 1 99 ? 3.025 11.273 -1.064 1.00 93.06 99 LYS A C 1
ATOM 851 O O . LYS A 1 99 ? 3.694 11.354 -2.098 1.00 93.06 99 LYS A O 1
ATOM 856 N N . SER A 1 100 ? 2.631 12.317 -0.351 1.00 92.25 100 SER A N 1
ATOM 857 C CA . SER A 1 100 ? 3.032 13.694 -0.615 1.00 92.25 100 SER A CA 1
ATOM 858 C C . SER A 1 100 ? 4.260 14.082 0.217 1.00 92.25 100 SER A C 1
ATOM 860 O O . SER A 1 100 ? 4.602 13.420 1.199 1.00 92.25 100 SER A O 1
ATOM 862 N N . GLU A 1 101 ? 4.955 15.146 -0.190 1.00 86.56 101 GLU A N 1
ATOM 863 C CA . GLU A 1 101 ? 6.151 15.654 0.502 1.00 86.56 101 GLU A CA 1
ATOM 864 C C . GLU A 1 101 ? 5.852 16.180 1.908 1.00 86.56 101 GLU A C 1
ATOM 866 O O . GLU A 1 101 ? 6.704 16.123 2.790 1.00 86.56 101 GLU A O 1
ATOM 871 N N . ASP A 1 102 ? 4.622 16.634 2.142 1.00 88.00 102 ASP A N 1
ATOM 872 C CA . ASP A 1 102 ? 4.118 17.056 3.453 1.00 88.00 102 ASP A CA 1
ATOM 873 C C . ASP A 1 102 ? 3.802 15.871 4.386 1.00 88.00 102 ASP A C 1
ATOM 875 O O . ASP A 1 102 ? 3.172 16.037 5.427 1.00 88.00 102 ASP A O 1
ATOM 879 N N . SER A 1 103 ? 4.245 14.662 4.025 1.00 83.81 103 SER A N 1
ATOM 880 C CA . SER A 1 103 ? 3.988 13.403 4.730 1.00 83.81 103 SER A CA 1
ATOM 881 C C . SER A 1 103 ? 2.521 12.963 4.753 1.00 83.81 103 SER A C 1
ATOM 883 O O . SER A 1 103 ? 2.217 11.928 5.356 1.00 83.81 103 SER A O 1
ATOM 885 N N . SER A 1 104 ? 1.616 13.668 4.070 1.00 90.44 104 SER A N 1
ATOM 886 C CA . SER A 1 104 ? 0.233 13.224 3.916 1.00 90.44 104 SER A CA 1
ATOM 887 C C . SER A 1 104 ? 0.139 12.023 2.969 1.00 90.44 104 SER A C 1
ATOM 889 O O . SER A 1 104 ? 0.934 11.871 2.034 1.00 90.44 104 SER A O 1
ATOM 891 N N . SER A 1 105 ? -0.831 11.149 3.243 1.00 93.81 105 SER A N 1
ATOM 892 C CA . SER A 1 105 ? -1.059 9.923 2.479 1.00 93.81 105 SER A CA 1
ATOM 893 C C . SER A 1 105 ? -2.519 9.773 2.101 1.00 93.81 105 SER A C 1
ATOM 895 O O . SER A 1 105 ? -3.405 9.936 2.941 1.00 93.81 105 SER A O 1
ATOM 897 N N . VAL A 1 106 ? -2.771 9.386 0.852 1.00 93.75 106 VAL A N 1
ATOM 898 C CA . VAL A 1 106 ? -4.115 9.061 0.363 1.00 93.75 106 VAL A CA 1
ATOM 899 C C . VAL A 1 106 ? -4.126 7.653 -0.212 1.00 93.75 106 VAL A C 1
ATOM 901 O O . VAL A 1 106 ? -3.269 7.292 -1.018 1.00 93.75 106 VAL A O 1
ATOM 904 N N . LEU A 1 107 ? -5.100 6.850 0.214 1.00 95.00 107 LEU A N 1
ATOM 905 C CA . LEU A 1 107 ? -5.256 5.468 -0.222 1.00 95.00 107 LEU A CA 1
ATOM 906 C C . LEU A 1 107 ? -6.367 5.385 -1.270 1.00 95.00 107 LEU A C 1
ATOM 908 O O . LEU A 1 107 ? -7.524 5.666 -0.961 1.00 95.00 107 LEU A O 1
ATOM 912 N N . TYR A 1 108 ? -6.027 4.938 -2.476 1.00 94.56 108 TYR A N 1
ATOM 913 C CA . TYR A 1 108 ? -6.990 4.660 -3.539 1.00 94.56 108 TYR A CA 1
ATOM 914 C C . TYR A 1 108 ? -6.904 3.204 -3.963 1.00 94.56 108 TYR A C 1
ATOM 916 O O . TYR A 1 108 ? -5.860 2.726 -4.393 1.00 94.56 108 TYR A O 1
ATOM 924 N N . THR A 1 109 ? -8.020 2.493 -3.878 1.00 93.75 109 THR A N 1
ATOM 925 C CA . THR A 1 109 ? -8.126 1.146 -4.432 1.00 93.75 109 THR A CA 1
ATOM 926 C C . THR A 1 109 ? -8.583 1.220 -5.883 1.00 93.75 109 THR A C 1
ATOM 928 O O . THR A 1 109 ? -9.624 1.803 -6.175 1.00 93.75 109 THR A O 1
ATOM 931 N N . ILE A 1 110 ? -7.844 0.549 -6.759 1.00 93.19 110 ILE A N 1
ATOM 932 C CA . ILE A 1 110 ? -8.187 0.322 -8.158 1.00 93.19 110 ILE A CA 1
ATOM 933 C C . ILE A 1 110 ? -8.462 -1.169 -8.348 1.00 93.19 110 ILE A C 1
ATOM 935 O O . ILE A 1 110 ? -7.736 -2.020 -7.834 1.00 93.19 110 ILE A O 1
ATOM 939 N N . SER A 1 111 ? -9.532 -1.481 -9.067 1.00 92.56 111 SER A N 1
ATOM 940 C CA . SER A 1 111 ? -9.953 -2.840 -9.399 1.00 92.56 111 SER A CA 1
ATOM 941 C C . SER A 1 111 ? -9.992 -3.040 -10.905 1.00 92.56 111 SER A C 1
ATOM 943 O O . SER A 1 111 ? -10.337 -2.114 -11.634 1.00 92.56 111 SER A O 1
ATOM 945 N N . ALA A 1 112 ? -9.695 -4.249 -11.367 1.00 89.25 112 ALA A N 1
ATOM 946 C CA . ALA A 1 112 ? -9.926 -4.638 -12.747 1.00 89.25 112 ALA A CA 1
ATOM 947 C C . ALA A 1 112 ? -11.438 -4.708 -13.017 1.00 89.25 112 ALA A C 1
ATOM 949 O O . ALA A 1 112 ? -12.194 -5.313 -12.256 1.00 89.25 112 ALA A O 1
ATOM 950 N N . GLY A 1 113 ? -11.879 -4.070 -14.101 1.00 86.12 113 GLY A N 1
ATOM 951 C CA . GLY A 1 113 ? -13.286 -4.026 -14.488 1.00 86.12 113 GLY A CA 1
ATOM 952 C C . GLY A 1 113 ? -14.152 -3.086 -13.643 1.00 86.12 113 GLY A C 1
ATOM 953 O O . GL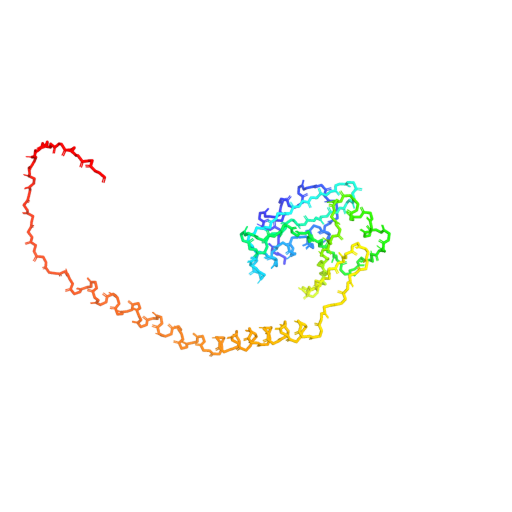Y A 1 113 ? -13.674 -2.215 -12.915 1.00 86.12 113 GLY A O 1
ATOM 954 N N . LEU A 1 114 ? -15.469 -3.241 -13.787 1.00 83.94 114 LEU A N 1
ATOM 955 C CA . LEU A 1 114 ? -16.463 -2.389 -13.139 1.00 83.94 114 LEU A CA 1
ATOM 956 C C . LEU A 1 114 ? -16.983 -3.050 -11.862 1.00 83.94 114 LEU A C 1
ATOM 958 O O . LEU A 1 114 ? -17.501 -4.164 -11.894 1.00 83.94 114 LEU A O 1
ATOM 962 N N . ILE A 1 115 ? -16.904 -2.330 -10.744 1.00 84.88 115 ILE A N 1
ATOM 963 C CA . ILE A 1 115 ? -17.497 -2.754 -9.473 1.00 84.88 115 ILE A CA 1
ATOM 964 C C . ILE A 1 115 ? -18.857 -2.082 -9.304 1.00 84.88 115 ILE A C 1
ATOM 966 O O . ILE A 1 115 ? -19.002 -0.872 -9.487 1.00 84.88 115 ILE A O 1
ATOM 970 N N . LYS A 1 116 ? -19.863 -2.867 -8.907 1.00 85.12 116 LYS A N 1
ATOM 971 C CA . LYS A 1 116 ? -21.173 -2.327 -8.541 1.00 85.12 116 LYS A CA 1
ATOM 972 C C . LYS A 1 116 ? -21.018 -1.415 -7.316 1.00 85.12 116 LYS A C 1
ATOM 974 O O . LYS A 1 116 ? -20.444 -1.856 -6.318 1.00 85.12 116 LYS A O 1
ATOM 979 N N . PRO A 1 117 ? -21.549 -0.180 -7.343 1.00 84.12 117 PRO A N 1
ATOM 980 C CA . PRO A 1 117 ? -21.490 0.690 -6.179 1.00 84.12 117 PRO A CA 1
ATOM 981 C C . PRO A 1 117 ? -22.147 0.011 -4.974 1.00 84.12 117 PRO A C 1
ATOM 983 O O . PRO A 1 117 ? -23.138 -0.716 -5.111 1.00 84.12 117 PRO A O 1
ATOM 986 N N . ALA A 1 118 ? -21.586 0.253 -3.789 1.00 83.44 118 ALA A N 1
ATOM 987 C CA . ALA A 1 118 ? -22.157 -0.249 -2.550 1.00 83.44 118 ALA A CA 1
ATOM 988 C C . ALA A 1 118 ? -23.606 0.238 -2.400 1.00 83.44 118 ALA A C 1
ATOM 990 O O . ALA A 1 118 ? -23.931 1.381 -2.734 1.00 83.44 118 ALA A O 1
ATOM 991 N N . ALA A 1 119 ? -24.479 -0.634 -1.889 1.00 88.12 119 ALA A N 1
ATOM 992 C CA . ALA A 1 119 ? -25.862 -0.267 -1.617 1.00 88.12 119 ALA A CA 1
ATOM 993 C C . ALA A 1 119 ? -25.909 0.968 -0.693 1.00 88.12 119 ALA A C 1
ATOM 995 O O . ALA A 1 119 ? -25.068 1.093 0.204 1.00 88.12 119 ALA A O 1
ATOM 996 N N . PRO A 1 120 ? -26.882 1.878 -0.868 1.00 86.31 120 PRO A N 1
ATOM 997 C CA . PRO A 1 120 ? -26.946 3.115 -0.090 1.00 86.31 120 PRO A CA 1
ATOM 998 C C . PRO A 1 120 ? -26.999 2.852 1.420 1.00 86.31 120 PRO A C 1
ATOM 1000 O O . PRO A 1 120 ? -26.414 3.603 2.196 1.00 86.31 120 PRO A O 1
ATOM 1003 N N . GLU A 1 121 ? -27.639 1.760 1.837 1.00 87.69 121 GLU A N 1
ATOM 1004 C CA . GLU A 1 121 ? -27.688 1.333 3.235 1.00 87.69 121 GLU A CA 1
ATOM 1005 C C . GLU A 1 121 ? -26.316 0.900 3.769 1.00 87.69 121 GLU A C 1
ATOM 1007 O O . GLU A 1 121 ? -25.892 1.371 4.822 1.00 87.69 121 GLU A O 1
ATOM 1012 N N . ALA A 1 122 ? -25.569 0.088 3.014 1.00 83.81 122 ALA A N 1
ATOM 1013 C CA . ALA A 1 122 ? -24.216 -0.322 3.391 1.00 83.81 122 ALA A CA 1
ATOM 1014 C C . ALA A 1 122 ? -23.266 0.885 3.506 1.00 83.81 122 ALA A C 1
ATOM 1016 O O . ALA A 1 122 ? -22.461 0.961 4.435 1.00 83.81 122 ALA A O 1
ATOM 1017 N N . THR A 1 123 ? -23.402 1.865 2.608 1.00 82.88 123 THR A N 1
ATOM 1018 C CA . THR A 1 123 ? -22.634 3.118 2.654 1.00 82.88 123 THR A CA 1
ATOM 1019 C C . THR A 1 123 ? -22.967 3.949 3.896 1.00 82.88 123 THR A C 1
ATOM 1021 O O . THR A 1 123 ? -22.057 4.492 4.521 1.00 82.88 123 THR A O 1
ATOM 1024 N N . LYS A 1 124 ? -24.245 4.032 4.296 1.00 87.38 124 LYS A N 1
ATOM 1025 C CA . LYS A 1 124 ? -24.650 4.702 5.546 1.00 87.38 124 LYS A CA 1
ATOM 1026 C C . LYS A 1 124 ? -24.054 4.008 6.770 1.00 87.38 124 LYS A C 1
ATOM 1028 O O . LYS A 1 124 ? -23.423 4.667 7.587 1.00 87.38 124 LYS A O 1
ATOM 1033 N N . GLN A 1 125 ? -24.158 2.681 6.844 1.00 87.44 125 GLN A N 1
ATOM 1034 C CA . GLN A 1 125 ? -23.605 1.905 7.958 1.00 87.44 125 GLN A CA 1
ATOM 1035 C C . GLN A 1 125 ? -22.082 2.051 8.088 1.00 87.44 125 GLN A C 1
ATOM 1037 O O . GLN A 1 125 ? -21.560 2.071 9.202 1.00 87.44 125 GLN A O 1
ATOM 1042 N N . LEU A 1 126 ? -21.353 2.137 6.968 1.00 85.50 126 LEU A N 1
ATOM 1043 C CA . LEU A 1 126 ? -19.907 2.363 6.983 1.00 85.50 126 LEU A CA 1
ATOM 1044 C C . LEU A 1 126 ? -19.568 3.737 7.577 1.00 85.50 126 LEU A C 1
ATOM 1046 O O . LEU A 1 126 ? -18.754 3.808 8.495 1.00 85.50 126 LEU A O 1
ATOM 1050 N N . LYS A 1 127 ? -20.254 4.795 7.127 1.00 86.44 127 LYS A N 1
ATOM 1051 C CA . LYS A 1 127 ? -20.080 6.154 7.661 1.00 86.44 127 LYS A CA 1
ATOM 1052 C C . LYS A 1 127 ? -20.407 6.236 9.150 1.00 86.44 127 LYS A C 1
ATOM 1054 O O . LYS A 1 127 ? -19.606 6.747 9.921 1.00 86.44 127 LYS A O 1
ATOM 1059 N N . GLU A 1 128 ? -21.522 5.649 9.578 1.00 91.19 128 GLU A N 1
ATOM 1060 C CA . GLU A 1 128 ? -21.900 5.618 10.996 1.00 91.19 128 GLU A CA 1
ATOM 1061 C C . GLU A 1 128 ? -20.856 4.899 11.862 1.00 91.19 128 GLU A C 1
ATOM 1063 O O . GLU A 1 128 ? -20.590 5.304 12.994 1.00 91.19 128 GLU A O 1
ATOM 1068 N N . LYS A 1 129 ? -20.251 3.815 11.356 1.00 89.81 129 LYS A N 1
ATOM 1069 C CA . LYS A 1 129 ? -19.165 3.114 12.058 1.00 89.81 129 LYS A CA 1
ATOM 1070 C C . LYS A 1 129 ? -17.913 3.982 12.169 1.00 89.81 129 LYS A C 1
ATOM 1072 O O . LYS A 1 129 ? -17.280 3.980 13.224 1.00 89.81 129 LYS A O 1
ATOM 1077 N N . GLU A 1 130 ? -17.559 4.707 11.112 1.00 88.38 130 GLU A N 1
ATOM 1078 C CA . GLU A 1 130 ? -16.418 5.629 11.105 1.00 88.38 130 GLU A CA 1
ATOM 1079 C C . GLU A 1 130 ? -16.632 6.806 12.066 1.00 88.38 130 GLU A C 1
ATOM 1081 O O . GLU A 1 130 ? -15.745 7.100 12.866 1.00 88.38 130 GLU A O 1
ATOM 1086 N N . GLU A 1 131 ? -17.826 7.402 12.081 1.00 92.06 131 GLU A N 1
ATOM 1087 C CA . GLU A 1 131 ? -18.196 8.475 13.013 1.00 92.06 131 GLU A CA 1
ATOM 1088 C C . GLU A 1 131 ? -18.158 8.005 14.471 1.00 92.06 131 GLU A C 1
ATOM 1090 O O . GLU A 1 131 ? -17.561 8.661 15.326 1.00 92.06 131 GLU A O 1
ATOM 1095 N N . LYS A 1 132 ? -18.727 6.828 14.766 1.00 93.94 132 LYS A N 1
ATOM 1096 C CA . LYS A 1 132 ? -18.672 6.232 16.112 1.00 93.94 132 LYS A CA 1
ATOM 1097 C C . LYS A 1 132 ? -17.234 6.015 16.572 1.00 93.94 132 LYS A C 1
ATOM 1099 O O . LYS A 1 132 ? -16.908 6.323 17.716 1.00 93.94 132 LYS A O 1
ATOM 1104 N N . LYS A 1 133 ? -16.375 5.503 15.686 1.00 91.06 133 LYS A N 1
ATOM 1105 C CA . LYS A 1 133 ? -14.956 5.293 15.982 1.00 91.06 133 LYS A CA 1
ATOM 1106 C C . LYS A 1 133 ? -14.251 6.620 16.273 1.00 91.06 133 LYS A C 1
ATOM 1108 O O . LYS A 1 133 ? -13.556 6.719 17.279 1.00 91.06 133 LYS A O 1
ATOM 1113 N N . TYR A 1 134 ? -14.460 7.631 15.433 1.00 91.88 134 TYR A N 1
ATOM 1114 C CA . TYR A 1 134 ? -13.862 8.954 15.607 1.00 91.88 134 TYR A CA 1
ATOM 1115 C C . TYR A 1 134 ? -14.287 9.623 16.923 1.00 91.88 134 TYR A C 1
ATOM 1117 O O . TYR A 1 134 ? -13.452 10.169 17.652 1.00 91.88 134 TYR A O 1
ATOM 1125 N N . ASN A 1 135 ? -15.575 9.536 17.264 1.00 94.69 135 ASN A N 1
ATOM 1126 C CA . ASN A 1 135 ? -16.099 10.066 18.520 1.00 94.69 135 ASN A CA 1
ATOM 1127 C C . ASN A 1 135 ? -15.459 9.365 19.723 1.00 94.69 135 ASN A C 1
ATOM 1129 O O . ASN A 1 135 ? -15.020 10.032 20.657 1.00 94.69 135 ASN A O 1
ATOM 1133 N N . LEU A 1 136 ? -15.337 8.034 19.673 1.00 93.38 136 LEU A N 1
ATOM 1134 C CA . LEU A 1 136 ? -14.707 7.257 20.738 1.00 93.38 136 LEU A CA 1
ATOM 1135 C C . LEU A 1 136 ? -13.222 7.611 20.909 1.00 93.38 136 LEU A C 1
ATOM 1137 O O . LEU A 1 136 ? -12.771 7.821 22.030 1.00 93.38 136 LEU A O 1
ATOM 1141 N N . GLU A 1 137 ? -12.464 7.724 19.817 1.00 90.81 137 GLU A N 1
ATOM 1142 C CA . GLU A 1 137 ? -11.052 8.134 19.863 1.00 90.81 137 GLU A CA 1
ATOM 1143 C C . GLU A 1 137 ? -10.886 9.542 20.449 1.00 90.81 137 GLU A C 1
ATOM 1145 O O . GLU A 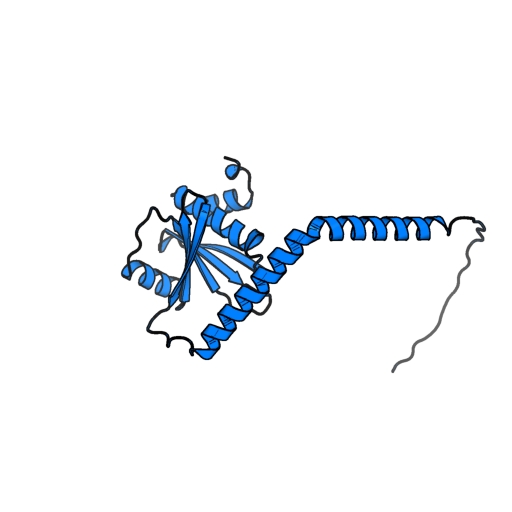1 137 ? -9.973 9.789 21.241 1.00 90.81 137 GLU A O 1
ATOM 1150 N N . THR A 1 138 ? -11.790 10.460 20.105 1.00 92.88 138 THR A N 1
ATOM 1151 C CA . THR A 1 138 ? -11.783 11.825 20.640 1.00 92.88 138 THR A CA 1
ATOM 1152 C C . THR A 1 138 ? -12.071 11.839 22.139 1.00 92.88 138 THR A C 1
ATOM 1154 O O . THR A 1 138 ? -11.376 12.537 22.880 1.00 92.88 138 THR A O 1
ATOM 1157 N N . GLU A 1 139 ? -13.036 11.041 22.593 1.00 94.06 139 GLU A N 1
ATOM 1158 C CA . GLU A 1 139 ? -13.392 10.930 24.009 1.00 94.06 139 GLU A CA 1
ATOM 1159 C C . GLU A 1 139 ? -12.262 10.287 24.826 1.00 94.06 139 GLU A C 1
ATOM 1161 O O . GLU A 1 139 ? -11.881 10.809 25.873 1.00 94.06 139 GLU A O 1
ATOM 1166 N N . ILE A 1 140 ? -11.643 9.217 24.308 1.00 91.56 140 ILE A N 1
ATOM 1167 C CA . ILE A 1 140 ? -10.457 8.592 24.915 1.00 91.56 140 ILE A CA 1
ATOM 1168 C C . ILE A 1 140 ? -9.340 9.624 25.054 1.00 91.56 140 ILE A C 1
ATOM 1170 O O . ILE A 1 140 ? -8.784 9.788 26.139 1.00 91.56 140 ILE A O 1
ATOM 1174 N N . ARG A 1 141 ? -9.045 10.367 23.980 1.00 91.75 141 ARG A N 1
ATOM 1175 C CA . ARG A 1 141 ? -8.001 11.395 23.994 1.00 91.75 141 ARG A CA 1
ATOM 1176 C C . ARG A 1 141 ? -8.300 12.479 25.027 1.00 91.75 141 ARG A C 1
ATOM 1178 O O . ARG A 1 141 ? -7.396 12.862 25.768 1.00 91.75 141 ARG A O 1
ATOM 1185 N N . ARG A 1 142 ? -9.553 12.936 25.119 1.00 93.75 142 ARG A N 1
ATOM 1186 C CA . ARG A 1 142 ? -9.993 13.922 26.117 1.00 93.75 142 ARG A CA 1
ATOM 1187 C C . ARG A 1 142 ? -9.835 13.403 27.547 1.00 93.75 142 ARG A C 1
ATOM 1189 O O . ARG A 1 142 ? -9.459 14.173 28.424 1.00 93.75 142 ARG A O 1
ATOM 1196 N N . ASN A 1 143 ? -10.082 12.114 27.773 1.00 94.81 143 ASN A N 1
ATOM 1197 C CA . ASN A 1 143 ? -10.040 11.497 29.097 1.00 94.81 143 ASN A CA 1
ATOM 1198 C C . ASN A 1 143 ? -8.664 10.910 29.486 1.00 94.81 143 ASN A C 1
ATOM 1200 O O . ASN A 1 143 ? -8.527 10.324 30.560 1.00 94.81 143 ASN A O 1
ATOM 1204 N N . THR A 1 144 ? -7.634 11.067 28.647 1.00 94.44 144 THR A N 1
ATOM 1205 C CA . THR A 1 144 ? -6.309 10.438 28.837 1.00 94.44 144 THR A CA 1
ATOM 1206 C C . THR A 1 144 ? -5.704 10.714 30.217 1.00 94.44 144 THR A C 1
ATOM 1208 O O . THR A 1 144 ? -5.194 9.797 30.855 1.00 94.44 144 THR A O 1
ATOM 1211 N N . SER A 1 145 ? -5.784 11.953 30.713 1.00 91.31 145 SER A N 1
ATOM 1212 C CA . SER A 1 145 ? -5.216 12.325 32.018 1.00 91.31 145 SER A CA 1
ATOM 1213 C C . SER A 1 145 ? -5.906 11.617 33.184 1.00 91.31 145 SER A C 1
ATOM 1215 O O . SER A 1 145 ? 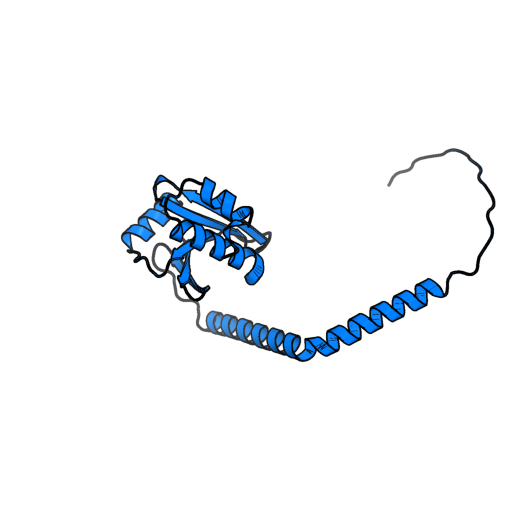-5.239 11.163 34.106 1.00 91.31 145 SER A O 1
ATOM 1217 N N . ASN A 1 146 ? -7.232 11.472 33.128 1.00 93.06 146 ASN A N 1
ATOM 1218 C CA . ASN A 1 146 ? -7.986 10.762 34.159 1.00 93.06 146 ASN A CA 1
ATOM 1219 C C . ASN A 1 146 ? -7.631 9.268 34.159 1.00 93.06 146 ASN A C 1
ATOM 1221 O O . ASN A 1 146 ? -7.330 8.703 35.207 1.00 93.06 146 ASN A O 1
ATOM 1225 N N . LEU A 1 147 ? -7.573 8.657 32.970 1.00 90.25 147 LEU A N 1
ATOM 1226 C CA . LEU A 1 147 ? -7.159 7.261 32.813 1.00 90.25 147 LEU A CA 1
ATOM 1227 C C . LEU A 1 147 ? -5.749 7.017 33.371 1.00 90.25 147 LEU A C 1
ATOM 1229 O O . LEU A 1 147 ? -5.513 5.981 33.990 1.00 90.25 147 LEU A O 1
ATOM 1233 N N . TYR A 1 148 ? -4.834 7.975 33.199 1.00 91.75 148 TYR A N 1
ATOM 1234 C CA . TYR A 1 148 ? -3.480 7.893 33.745 1.00 91.75 148 TYR A CA 1
ATOM 1235 C C . TYR A 1 148 ? -3.457 7.933 35.282 1.00 91.75 148 TYR A C 1
ATOM 1237 O O . TYR A 1 148 ? -2.810 7.092 35.905 1.00 91.75 148 TYR A O 1
ATOM 1245 N N . GLU A 1 149 ? -4.195 8.854 35.907 1.00 93.38 149 GLU A N 1
ATOM 1246 C CA . GLU A 1 149 ? -4.288 8.934 37.375 1.00 93.38 149 GLU A CA 1
ATOM 1247 C C . GLU A 1 149 ? -4.944 7.687 37.989 1.00 93.38 149 GLU A C 1
ATOM 1249 O O . GLU A 1 149 ? -4.491 7.171 39.016 1.00 93.38 149 GLU A O 1
ATOM 1254 N N . LEU A 1 150 ? -5.974 7.142 37.333 1.00 91.44 150 LEU A N 1
ATOM 1255 C CA . LEU A 1 150 ? -6.586 5.877 37.741 1.00 91.44 150 LEU A CA 1
ATOM 1256 C C . LEU A 1 150 ? -5.592 4.717 37.643 1.00 91.44 150 LEU A C 1
ATOM 1258 O O . LEU A 1 150 ? -5.466 3.945 38.593 1.00 91.44 150 LEU A O 1
ATOM 1262 N N . ALA A 1 151 ? -4.845 4.617 36.540 1.00 90.19 151 ALA A N 1
ATOM 1263 C CA . ALA A 1 151 ? -3.823 3.586 36.371 1.00 90.19 151 ALA A CA 1
ATOM 1264 C C . ALA A 1 151 ? -2.737 3.684 37.452 1.00 90.19 151 ALA A C 1
ATOM 1266 O O . ALA A 1 151 ? -2.367 2.675 38.049 1.00 90.19 151 ALA A O 1
ATOM 1267 N N . LYS A 1 152 ? -2.287 4.902 37.772 1.00 90.50 152 LYS A N 1
ATOM 1268 C CA . LYS A 1 152 ? -1.325 5.159 38.847 1.00 90.50 152 LYS A CA 1
ATOM 1269 C C . LYS A 1 152 ? -1.863 4.700 40.206 1.00 90.50 152 LYS A C 1
ATOM 1271 O O . LYS A 1 152 ? -1.164 4.010 40.939 1.00 90.50 152 LYS A O 1
ATOM 1276 N N . THR A 1 153 ? -3.120 5.013 40.516 1.00 89.38 153 THR A N 1
ATOM 1277 C CA . THR A 1 153 ? -3.768 4.607 41.776 1.00 89.38 153 THR A CA 1
ATOM 1278 C C . THR A 1 153 ? -3.903 3.083 41.891 1.00 89.38 153 THR A C 1
ATOM 1280 O O . THR A 1 153 ? -3.684 2.529 42.967 1.00 89.38 153 THR A O 1
ATOM 1283 N N . ILE A 1 154 ? -4.209 2.391 40.788 1.00 83.44 154 ILE A N 1
ATOM 1284 C CA . ILE A 1 154 ? -4.263 0.920 40.741 1.00 83.44 154 ILE A CA 1
ATOM 1285 C C . ILE A 1 154 ? -2.886 0.307 41.032 1.00 83.44 154 ILE A C 1
ATOM 1287 O O . ILE A 1 154 ? -2.806 -0.640 41.812 1.00 83.44 154 ILE A O 1
ATOM 1291 N N . VAL A 1 155 ? -1.809 0.857 40.459 1.00 78.50 155 VAL A N 1
ATOM 1292 C CA . VAL A 1 155 ? -0.433 0.396 40.724 1.00 78.50 155 VAL A CA 1
ATOM 1293 C C . VAL A 1 155 ? -0.081 0.558 42.205 1.00 78.50 155 VAL A C 1
ATOM 1295 O O . VAL A 1 155 ? 0.331 -0.411 42.841 1.00 78.50 155 VAL A O 1
ATOM 1298 N N . PHE A 1 156 ? -0.353 1.726 42.796 1.00 74.00 156 PHE A N 1
ATOM 1299 C CA . PHE A 1 156 ? -0.101 1.952 44.224 1.00 74.00 156 PHE A CA 1
ATOM 1300 C C . PHE A 1 156 ? -0.913 1.023 45.139 1.00 74.00 156 PHE A C 1
ATOM 1302 O O . PHE A 1 156 ? -0.403 0.592 46.173 1.00 74.00 156 PHE A O 1
ATOM 1309 N N . ALA A 1 157 ? -2.150 0.676 44.764 1.00 72.12 157 ALA A N 1
ATOM 1310 C CA . ALA A 1 157 ? -2.993 -0.255 45.519 1.00 72.12 157 ALA A CA 1
ATOM 1311 C C . ALA A 1 157 ? -2.512 -1.720 45.452 1.00 72.12 157 ALA A C 1
ATOM 1313 O O . ALA A 1 157 ? -2.810 -2.502 46.357 1.00 72.12 157 ALA A O 1
ATOM 1314 N N . HIS A 1 158 ? -1.783 -2.106 44.400 1.00 62.22 158 HIS A N 1
ATOM 1315 C CA . HIS A 1 158 ? -1.142 -3.421 44.300 1.00 62.22 158 HIS A CA 1
ATOM 1316 C C . HIS A 1 158 ? 0.137 -3.474 45.148 1.00 62.22 158 HIS A C 1
ATOM 1318 O O . HIS A 1 158 ? 0.312 -4.398 45.938 1.00 62.22 158 HIS A O 1
ATOM 1324 N N . GLU A 1 159 ? 0.966 -2.427 45.093 1.00 60.78 159 GLU A N 1
ATOM 1325 C CA . GLU A 1 159 ? 2.195 -2.324 45.895 1.00 60.78 159 GLU A CA 1
ATOM 1326 C C . GLU A 1 159 ? 1.919 -2.324 47.410 1.00 60.78 159 GLU A C 1
ATOM 1328 O O . GLU A 1 159 ? 2.663 -2.928 48.181 1.00 60.78 159 GLU A O 1
ATOM 1333 N N . THR A 1 160 ? 0.812 -1.715 47.857 1.00 58.03 160 THR A N 1
ATOM 1334 C CA . THR A 1 160 ? 0.409 -1.758 49.278 1.00 58.03 160 THR A CA 1
ATOM 1335 C C . THR A 1 160 ? -0.168 -3.104 49.716 1.00 58.03 160 THR A C 1
ATOM 1337 O O . THR A 1 160 ? -0.15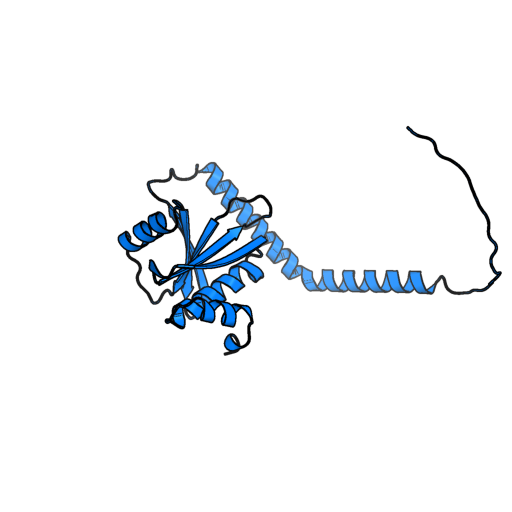5 -3.406 50.910 1.00 58.03 160 THR A O 1
ATOM 1340 N N . LYS A 1 161 ? -0.665 -3.934 48.790 1.00 55.69 161 LYS A N 1
ATOM 1341 C CA . LYS A 1 161 ? -1.098 -5.304 49.109 1.00 55.69 161 LYS A CA 1
ATOM 1342 C C . LYS A 1 161 ? 0.081 -6.265 49.205 1.00 55.69 161 LYS A C 1
ATOM 1344 O O . LYS A 1 161 ? 0.087 -7.081 50.121 1.00 55.69 161 LYS A O 1
ATOM 1349 N N . ASP A 1 162 ? 1.092 -6.110 48.356 1.00 54.09 162 ASP A N 1
ATOM 1350 C CA . ASP A 1 162 ? 2.280 -6.970 48.377 1.00 54.09 162 ASP A CA 1
ATOM 1351 C C . ASP A 1 162 ? 3.195 -6.685 49.587 1.00 54.09 162 ASP A C 1
ATOM 1353 O O . ASP A 1 162 ? 3.828 -7.601 50.115 1.00 54.09 162 ASP A O 1
ATOM 1357 N N . GLN A 1 163 ? 3.215 -5.446 50.101 1.00 49.44 163 GLN A N 1
ATOM 1358 C CA . GLN A 1 163 ? 3.991 -5.081 51.300 1.00 49.44 163 GLN A CA 1
ATOM 1359 C C . GLN A 1 163 ? 3.341 -5.489 52.635 1.00 49.44 163 GLN A C 1
ATOM 1361 O O . GLN A 1 163 ? 4.035 -5.576 53.646 1.00 49.44 163 GLN A O 1
ATOM 1366 N N . ASN A 1 164 ? 2.042 -5.805 52.659 1.00 46.72 164 ASN A N 1
ATOM 1367 C CA . ASN A 1 164 ? 1.345 -6.237 53.880 1.00 46.72 164 ASN A CA 1
ATOM 1368 C C . ASN A 1 164 ? 1.425 -7.755 54.142 1.00 46.72 164 ASN A C 1
ATOM 1370 O O . ASN A 1 164 ? 0.832 -8.241 55.104 1.00 46.72 164 ASN A O 1
ATOM 1374 N N . THR A 1 165 ? 2.186 -8.502 53.334 1.00 44.59 165 THR A N 1
ATOM 1375 C CA . THR A 1 165 ? 2.412 -9.951 53.502 1.00 44.59 165 THR A CA 1
ATOM 1376 C C . THR A 1 165 ? 3.847 -10.344 53.870 1.00 44.59 165 THR A C 1
ATOM 1378 O O . THR A 1 165 ? 4.195 -11.517 53.758 1.00 44.59 165 THR A O 1
ATOM 1381 N N . SER A 1 166 ? 4.686 -9.428 54.376 1.00 46.19 166 SER A N 1
ATOM 1382 C CA . SER A 1 166 ? 6.005 -9.804 54.915 1.00 46.19 166 SER A CA 1
ATOM 1383 C C . SER A 1 166 ? 6.212 -9.426 56.389 1.00 46.19 166 SER A C 1
ATOM 1385 O O . SER A 1 166 ? 6.821 -8.411 56.720 1.00 46.19 166 SER A O 1
ATOM 1387 N N . SER A 1 167 ? 5.791 -10.324 57.278 1.00 37.53 167 SER A N 1
ATOM 1388 C CA . SER A 1 167 ? 6.416 -10.562 58.585 1.00 37.53 167 SER A CA 1
ATOM 1389 C C . SER A 1 167 ? 6.558 -12.084 58.780 1.00 37.53 167 SER A C 1
ATOM 1391 O O . SER A 1 167 ? 5.587 -12.782 59.049 1.00 37.53 167 SER A O 1
ATOM 1393 N N . GLY A 1 168 ? 7.766 -12.615 58.527 1.00 34.84 168 GLY A N 1
ATOM 1394 C CA . GLY A 1 168 ? 8.115 -14.053 58.618 1.00 34.84 168 GLY A CA 1
ATOM 1395 C C . GLY A 1 168 ? 8.398 -14.529 60.056 1.00 34.84 168 GLY A C 1
ATOM 1396 O O . GLY A 1 168 ? 7.968 -13.852 60.987 1.00 34.84 168 GLY A O 1
ATOM 1397 N N . PRO A 1 169 ? 9.198 -15.596 60.306 1.00 53.69 169 PRO A N 1
ATOM 1398 C CA . PRO A 1 169 ? 9.708 -16.663 59.427 1.00 53.69 169 PRO A CA 1
ATOM 1399 C C . PRO A 1 169 ? 9.465 -18.095 59.993 1.00 53.69 169 PRO A C 1
ATOM 1401 O O . PRO A 1 169 ? 9.224 -18.275 61.181 1.00 53.69 169 PRO A O 1
ATOM 1404 N N . SER A 1 170 ? 9.629 -19.151 59.188 1.00 29.55 170 SER A N 1
ATOM 1405 C CA . SER A 1 170 ? 10.274 -20.399 59.655 1.00 29.55 170 SER A CA 1
ATOM 1406 C C . SER A 1 170 ? 10.665 -21.302 58.484 1.00 29.55 170 SER A C 1
ATOM 1408 O O . SER A 1 170 ? 9.851 -21.724 57.671 1.00 29.55 170 SER A O 1
ATOM 1410 N N . VAL A 1 171 ? 11.967 -21.562 58.415 1.00 38.22 171 VAL A N 1
ATOM 1411 C CA . VAL A 1 171 ? 12.605 -22.602 57.612 1.00 38.22 171 VAL A CA 1
ATOM 1412 C C . VAL A 1 171 ? 12.520 -23.902 58.406 1.00 38.22 171 VAL A C 1
ATOM 1414 O O . VAL A 1 171 ? 13.060 -23.924 59.508 1.00 38.22 171 VAL A O 1
ATOM 1417 N N . ILE A 1 172 ? 11.944 -24.974 57.846 1.00 33.09 172 ILE A N 1
ATOM 1418 C CA . ILE A 1 172 ? 12.356 -26.360 58.138 1.00 33.09 172 ILE A CA 1
ATOM 1419 C C . ILE A 1 172 ? 12.329 -27.195 56.842 1.00 33.09 172 ILE A C 1
ATOM 1421 O O . ILE A 1 172 ? 11.287 -27.445 56.247 1.00 33.09 172 ILE A O 1
ATOM 1425 N N . VAL A 1 173 ? 13.555 -27.535 56.452 1.00 35.66 173 VAL A N 1
ATOM 1426 C CA . VAL A 1 173 ? 14.147 -28.627 55.657 1.00 35.66 173 VAL A CA 1
ATOM 1427 C C . VAL A 1 173 ? 13.282 -29.835 55.225 1.00 35.66 173 VAL A C 1
ATOM 1429 O O . VAL A 1 173 ? 12.500 -30.386 55.990 1.00 35.66 173 VAL A O 1
ATOM 1432 N N . GLU A 1 174 ? 13.579 -30.247 53.984 1.00 32.25 174 GLU A N 1
ATOM 1433 C CA . GLU A 1 174 ? 13.392 -31.507 53.233 1.00 32.25 174 GLU A CA 1
ATOM 1434 C C . GLU A 1 174 ? 13.008 -32.811 53.967 1.00 32.25 174 GLU A C 1
ATOM 1436 O O . GLU A 1 174 ? 13.577 -33.168 54.996 1.00 32.25 174 GLU A O 1
ATOM 1441 N N . SER A 1 175 ? 12.208 -33.655 53.295 1.00 31.42 175 SER A N 1
ATOM 1442 C CA . SER A 1 175 ? 12.663 -35.001 52.878 1.00 31.42 175 SER A CA 1
ATOM 1443 C C . SER A 1 175 ? 11.699 -35.727 51.918 1.00 31.42 175 SER A C 1
ATOM 1445 O O . SER A 1 175 ? 10.480 -35.705 52.046 1.00 31.42 175 SER A O 1
ATOM 1447 N N . SER 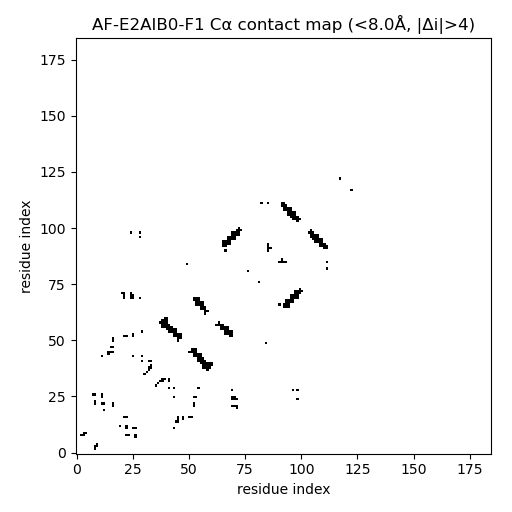A 1 176 ? 12.340 -36.360 50.937 1.00 31.41 176 SER A N 1
ATOM 1448 C CA . SER A 1 176 ? 11.959 -37.438 50.011 1.00 31.41 176 SER A CA 1
ATOM 1449 C C . SER A 1 176 ? 10.856 -38.432 50.429 1.00 31.41 176 SER A C 1
ATOM 1451 O O . SER A 1 176 ? 10.910 -38.950 51.540 1.00 31.41 176 SER A O 1
ATOM 1453 N N . ASN A 1 177 ? 9.994 -38.868 49.493 1.00 29.89 177 ASN A N 1
ATOM 1454 C CA . ASN A 1 177 ? 10.147 -40.136 48.739 1.00 29.89 177 ASN A CA 1
ATOM 1455 C C . ASN A 1 177 ? 8.869 -40.572 47.974 1.00 29.89 177 ASN A C 1
ATOM 1457 O O . ASN A 1 177 ? 7.774 -40.558 48.518 1.00 29.89 177 ASN A O 1
ATOM 1461 N N . THR A 1 178 ? 9.106 -41.004 46.726 1.00 34.00 178 THR A N 1
ATOM 1462 C CA . THR A 1 178 ? 8.545 -42.149 45.965 1.00 34.00 178 THR A CA 1
ATOM 1463 C C . THR A 1 178 ? 7.036 -42.412 45.808 1.00 34.00 178 THR A C 1
ATOM 1465 O O . THR A 1 178 ? 6.313 -42.608 46.775 1.00 34.00 178 THR A O 1
ATOM 1468 N N . ASP A 1 179 ? 6.705 -42.662 44.532 1.00 32.56 179 ASP A N 1
ATOM 1469 C CA . ASP A 1 179 ? 5.790 -43.680 43.980 1.00 32.56 179 ASP A CA 1
ATOM 1470 C C . ASP A 1 179 ? 4.278 -43.590 44.230 1.00 32.56 179 ASP A C 1
ATOM 1472 O O . ASP A 1 179 ? 3.785 -43.809 45.331 1.00 32.56 179 ASP A O 1
ATOM 1476 N N . SER A 1 180 ? 3.516 -43.474 43.133 1.00 36.16 180 SER A N 1
ATOM 1477 C CA . SER A 1 180 ? 2.808 -44.627 42.536 1.00 36.16 180 SER A CA 1
ATOM 1478 C C . SER A 1 180 ? 1.599 -44.191 41.688 1.00 36.16 180 SER A C 1
ATOM 1480 O O . SER A 1 180 ? 0.721 -43.492 42.180 1.00 36.16 180 SER A O 1
ATOM 1482 N N . SER A 1 181 ? 1.562 -44.709 40.450 1.00 38.34 181 SER A N 1
ATOM 1483 C CA . SER A 1 181 ? 0.386 -45.113 39.639 1.00 38.34 181 SER A CA 1
ATOM 1484 C C . SER A 1 181 ? -0.634 -44.037 39.206 1.00 38.34 181 SER A C 1
ATOM 1486 O O . SER A 1 181 ? -1.243 -43.357 40.017 1.00 38.34 181 SER A O 1
ATOM 1488 N N . LEU A 1 182 ? -0.771 -43.733 37.906 1.00 45.97 182 LEU A N 1
ATOM 1489 C CA . LEU A 1 182 ? -1.579 -44.445 36.886 1.00 45.97 182 LEU A CA 1
ATOM 1490 C C . LEU A 1 182 ? -3.056 -44.658 37.269 1.00 45.97 182 LEU A C 1
ATOM 1492 O O . LEU A 1 182 ? -3.338 -45.498 38.110 1.00 45.97 182 LEU A O 1
ATOM 1496 N N . GLU A 1 183 ? -3.959 -43.945 36.580 1.00 40.53 183 GLU A N 1
ATOM 1497 C CA . GLU A 1 183 ? -5.158 -44.426 35.843 1.00 40.53 183 GLU A CA 1
ATOM 1498 C C . GLU A 1 183 ? -5.933 -43.184 35.333 1.00 40.53 183 GLU A C 1
ATOM 1500 O O . GLU A 1 183 ? -6.233 -42.276 36.099 1.00 40.53 183 GLU A O 1
ATOM 1505 N N . ILE A 1 184 ? -5.965 -42.899 34.025 1.00 46.69 184 ILE A N 1
ATOM 1506 C CA . ILE A 1 184 ? -6.978 -43.310 33.026 1.00 46.69 184 ILE A CA 1
ATOM 1507 C C . ILE A 1 184 ? -8.424 -42.982 33.447 1.00 46.69 184 ILE A C 1
ATOM 1509 O O . ILE A 1 184 ? -9.051 -43.756 34.163 1.00 46.69 184 ILE A O 1
ATOM 1513 N N . LEU A 1 185 ? -8.966 -41.886 32.900 1.00 46.50 185 LEU A N 1
ATOM 1514 C CA . LEU A 1 185 ? -10.099 -41.875 31.953 1.00 46.50 185 LEU A CA 1
ATOM 1515 C C . LEU A 1 185 ? -10.242 -40.489 31.309 1.00 46.50 185 LEU A C 1
ATOM 1517 O O . LEU A 1 185 ? -10.253 -39.486 32.056 1.00 46.50 185 LEU A O 1
#

Radius of gyration: 26.94 Å; Cα contacts (8 Å, |Δi|>4): 185; chains: 1; bounding box: 47×62×79 Å

Nearest PDB structures (foldseek):
  8hmz-assembly1_D  TM=9.232E-01  e=3.107E-11  Homo sapiens
  6z9u-assembly1_D  TM=9.424E-01  e=1.103E-10  Homo sapiens
  2gw6-assembly1_B  TM=8.810E-01  e=6.235E-08  Homo sapiens
  7zrz-assembly1_DP1  TM=8.928E-01  e=2.214E-07  Homo sapiens
  3p1z-assembly2_G  TM=6.722E-01  e=1.909E-03  Aeropyrum pernix

InterPro domains:
  IPR011856 tRNA endonuclease-like domain superfamily [G3DSA:3.40.1350.10] (5-111)
  IPR018593 tRNA-splicing endonuclease subunit Sen15 [PF09631] (29-118)
  IPR036167 tRNA intron endonuclease, catalytic domain-like superfamily [SSF53032] (3-111)